Protein AF-A0A0S7ZY45-F1 (afdb_monomer_lite)

Secondary structure (DSSP, 8-state):
---------------PPPPSS-EEEE-PPPP-SS---TTTSTTSEEEEETTEEEEEEEE-SSEEEEEE-SSEEEEEEE-SSEEEEEESSGGG-EEEEEESSSSEEEEEE------TTGGGS-HHHHHHHHHHHHHHHSEEE--TTSS-TT-EEEEEEHHHHT----SSSEEEEEEEEEEEE----TT-TTHHHHHT--HHHHHHH-GGGGBS-S-------GGG---SEEE--GGG-EEEEEETT-

Radius of gyration: 20.44 Å; chains: 1; bounding box: 46×41×82 Å

Sequence (246 aa):
MYLFVVGFSACSATREVEPSGPIARLGSTPIIDGVFDSGEWDDAAIVRAGTIEQFRMKHDGVNLYLAVRAGGGDLRFSTDAGLRVLHWSAQLGSAEYLKSDTLTQLLDKPFAFELWGLQDESPAVIHETLAGYLAEHGWAANTASMGNLMQSELVVSFDWLGVNIGPGRFVELPGVRIAGGLMISRGDPREEELMELSREELGRLYPSVVWPAESVPSDSIGMGVCPDTIRIDPADFGKIWIDLQG

Foldseek 3Di:
DDDDDPDPPPPPVPPDDDDPDAEAEADDDAQQFQAPDPPRQPPWTFDDDVVHTQWTWHDNLFKIKIKGQFQWFWKWAQAPQGIKIATLACQQPIWGWGDPDPFKTFTDGFTDGDDPPLLVDDPVVNRVVQVVVCVVVQKHKHHSNGYDSRMIMMMGTCVNLVFDPDPDQKTKRAFIAQAHDHDDPDPRPCPVVRVPDDPVRCCVVRVSRAPVPDDDPDDTCPDRDDDRMGTDDSVNGDMYMYGSPD

pLDDT: mean 80.6, std 15.05, range [31.81, 97.31]

Structure (mmCIF, N/CA/C/O backbone):
data_AF-A0A0S7ZY45-F1
#
_entry.id   AF-A0A0S7ZY45-F1
#
loop_
_atom_site.group_PDB
_atom_site.id
_atom_site.type_symbol
_atom_site.label_atom_id
_atom_site.label_alt_id
_atom_site.label_comp_id
_atom_site.label_asym_id
_atom_site.label_entity_id
_atom_site.label_seq_id
_atom_site.pdbx_PDB_ins_code
_atom_site.Cartn_x
_atom_site.Cartn_y
_atom_site.Cartn_z
_atom_site.occupancy
_atom_site.B_iso_or_equiv
_atom_site.auth_seq_id
_atom_site.auth_comp_id
_atom_site.auth_asym_id
_atom_site.auth_atom_id
_atom_site.pdbx_PDB_model_num
ATOM 1 N N . MET A 1 1 ? -24.923 20.162 60.189 1.00 42.06 1 MET A N 1
ATOM 2 C CA . MET A 1 1 ? -24.048 19.015 59.869 1.00 42.06 1 MET A CA 1
ATOM 3 C C . MET A 1 1 ? -24.384 18.597 58.446 1.00 42.06 1 MET A C 1
ATOM 5 O O . MET A 1 1 ? -25.476 18.093 58.235 1.00 42.06 1 MET A O 1
ATOM 9 N N . TYR A 1 2 ? -23.537 18.941 57.473 1.00 37.03 2 TYR A N 1
ATOM 10 C CA . TYR A 1 2 ? -23.774 18.651 56.054 1.00 37.03 2 TYR A CA 1
ATOM 11 C C . TYR A 1 2 ? -23.046 17.358 55.687 1.00 37.03 2 TYR A C 1
ATOM 13 O O . TYR A 1 2 ? -21.828 17.276 55.822 1.00 37.03 2 TYR A O 1
ATOM 21 N N . LEU A 1 3 ? -23.806 16.345 55.278 1.00 31.81 3 LEU A N 1
ATOM 22 C CA . LEU A 1 3 ? -23.284 15.073 54.797 1.00 31.81 3 LEU A CA 1
ATOM 23 C C . LEU A 1 3 ? -23.027 15.208 53.290 1.00 31.81 3 LEU A C 1
ATOM 25 O O . LEU A 1 3 ? -23.970 15.246 52.504 1.00 31.81 3 LEU A O 1
ATOM 29 N N . PHE A 1 4 ? -21.760 15.314 52.895 1.00 34.28 4 PHE A N 1
ATOM 30 C CA . PHE A 1 4 ? -21.352 15.213 51.495 1.00 34.28 4 PHE A CA 1
ATOM 31 C C . PHE A 1 4 ? -21.147 13.736 51.156 1.00 34.28 4 PHE A C 1
ATOM 33 O O . PHE A 1 4 ? -20.201 13.109 51.628 1.00 34.28 4 PHE A O 1
ATOM 40 N N . VAL A 1 5 ? -22.042 13.173 50.347 1.00 39.09 5 VAL A N 1
ATOM 41 C CA . VAL A 1 5 ? -21.847 11.851 49.746 1.00 39.09 5 VAL A CA 1
ATOM 42 C C . VAL A 1 5 ? -21.079 12.060 48.445 1.00 39.09 5 VAL A C 1
ATOM 44 O O . VAL A 1 5 ? -21.644 12.483 47.439 1.00 39.09 5 VAL A O 1
ATOM 47 N N . VAL A 1 6 ? -19.772 11.801 48.474 1.00 45.72 6 VAL A N 1
ATOM 48 C CA . VAL A 1 6 ? -18.946 11.726 47.264 1.00 45.72 6 VAL A CA 1
ATOM 49 C C . VAL A 1 6 ? -19.183 10.352 46.648 1.00 45.72 6 VAL A C 1
ATOM 51 O O . VAL A 1 6 ? -18.591 9.355 47.058 1.00 45.72 6 VAL A O 1
ATOM 54 N N . GLY A 1 7 ? -20.118 10.287 45.703 1.00 38.84 7 GLY A N 1
ATOM 55 C CA . GLY A 1 7 ? -20.331 9.098 44.889 1.00 38.84 7 GLY A CA 1
ATOM 56 C C . GLY A 1 7 ? -19.181 8.944 43.901 1.00 38.84 7 GLY A C 1
ATOM 57 O O . GLY A 1 7 ? -19.170 9.598 42.862 1.00 38.84 7 GLY A O 1
ATOM 58 N N . PHE A 1 8 ? -18.222 8.073 44.206 1.00 43.22 8 PHE A N 1
ATOM 59 C CA . PHE A 1 8 ? -17.298 7.566 43.198 1.00 43.22 8 PHE A CA 1
ATOM 60 C C . PHE A 1 8 ? -18.089 6.643 42.266 1.00 43.22 8 PHE A C 1
ATOM 62 O O . PHE A 1 8 ? -18.263 5.459 42.550 1.00 43.22 8 PHE A O 1
ATOM 69 N N . SER A 1 9 ? -18.598 7.184 41.154 1.00 44.72 9 SER A N 1
ATOM 70 C CA . SER A 1 9 ? -18.894 6.340 39.996 1.00 44.72 9 SER A CA 1
ATOM 71 C C . SER A 1 9 ? -17.559 5.808 39.509 1.00 44.72 9 SER A C 1
ATOM 73 O O . SER A 1 9 ? -16.782 6.533 38.891 1.00 44.72 9 SER A O 1
ATOM 75 N N . ALA A 1 10 ? -17.264 4.554 39.8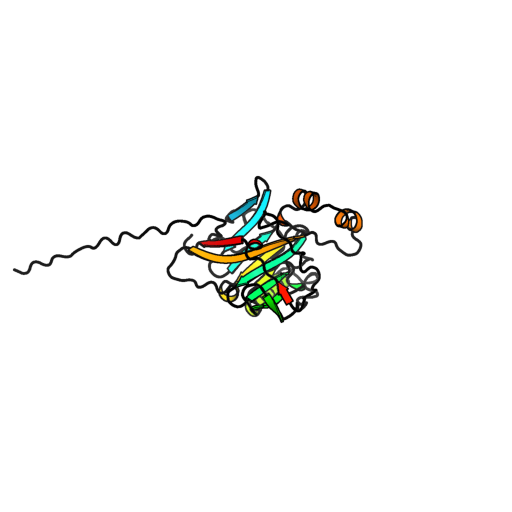39 1.00 47.09 10 ALA A N 1
ATOM 76 C CA . ALA A 1 10 ? -16.239 3.814 39.138 1.00 47.09 10 ALA A CA 1
ATOM 77 C C . ALA A 1 10 ? -16.675 3.771 37.668 1.00 47.09 10 ALA A C 1
ATOM 79 O O . ALA A 1 10 ? -17.557 2.995 37.302 1.00 47.09 10 ALA A O 1
ATOM 80 N N . CYS A 1 11 ? -16.101 4.647 36.838 1.00 45.97 11 CYS A N 1
ATOM 81 C CA . CYS A 1 11 ? -16.074 4.438 35.402 1.00 45.97 11 CYS A CA 1
ATOM 82 C C . CYS A 1 11 ? -15.371 3.099 35.202 1.00 45.97 11 CYS A C 1
ATOM 84 O O . CYS A 1 11 ? -14.145 3.018 35.212 1.00 45.97 11 CYS A O 1
ATOM 86 N N . SER A 1 12 ? -16.159 2.032 35.094 1.00 49.69 12 SER A N 1
ATOM 87 C CA . SER A 1 12 ? -15.721 0.807 34.457 1.00 49.69 12 SER A CA 1
ATOM 88 C C . SER A 1 12 ? -15.294 1.240 33.068 1.00 49.69 12 SER A C 1
ATOM 90 O O . SER A 1 12 ? -16.153 1.484 32.225 1.00 49.69 12 SER A O 1
ATOM 92 N N . ALA A 1 13 ? -13.989 1.432 32.863 1.00 58.78 13 ALA A N 1
ATOM 93 C CA . ALA A 1 13 ? -13.433 1.583 31.536 1.00 58.78 13 ALA A CA 1
ATOM 94 C C . ALA A 1 13 ? -13.878 0.329 30.786 1.00 58.78 13 ALA A C 1
ATOM 96 O O . ALA A 1 13 ? -13.386 -0.768 31.053 1.00 58.78 13 ALA A O 1
ATOM 97 N N . THR A 1 14 ? -14.917 0.463 29.964 1.00 63.00 14 THR A N 1
ATOM 98 C CA . THR A 1 14 ? -15.356 -0.580 29.049 1.00 63.00 14 THR A CA 1
ATOM 99 C C . THR A 1 14 ? -14.143 -0.892 28.205 1.00 63.00 14 THR A C 1
ATOM 101 O O . THR A 1 14 ? -13.753 -0.094 27.358 1.00 63.00 14 THR A O 1
ATOM 104 N N . ARG A 1 15 ? -13.476 -1.999 28.537 1.00 71.19 15 ARG A N 1
ATOM 105 C CA . ARG A 1 15 ? -12.305 -2.466 27.816 1.00 71.19 15 ARG A CA 1
ATOM 106 C C . ARG A 1 15 ? -12.788 -2.775 26.412 1.00 71.19 15 ARG A C 1
ATOM 108 O O . ARG A 1 15 ? -13.584 -3.694 26.229 1.00 71.19 15 ARG A O 1
ATOM 115 N N . GLU A 1 16 ? -12.376 -1.945 25.466 1.00 81.81 16 GLU A N 1
ATOM 116 C CA . GLU A 1 16 ? -12.696 -2.142 24.063 1.00 81.81 16 GLU A CA 1
ATOM 117 C C . GLU A 1 16 ? -12.205 -3.533 23.651 1.00 81.81 16 GLU A C 1
ATOM 119 O O . GLU A 1 16 ? -11.098 -3.949 24.013 1.00 81.81 16 GLU A O 1
ATOM 124 N N . VAL A 1 17 ? -13.083 -4.295 23.004 1.00 88.00 17 VAL A N 1
ATOM 125 C CA . VAL A 1 17 ? -12.786 -5.669 22.601 1.00 88.00 17 VAL A CA 1
ATOM 126 C C . VAL A 1 17 ? -11.882 -5.604 21.379 1.00 88.00 17 VAL A C 1
ATOM 128 O O . VAL A 1 17 ? -12.208 -4.920 20.414 1.00 88.00 17 VAL A O 1
ATOM 131 N N . GLU A 1 18 ? -10.752 -6.309 21.431 1.00 91.50 18 GLU A N 1
ATOM 132 C CA . GLU A 1 18 ? -9.836 -6.400 20.296 1.00 91.50 18 GLU A CA 1
ATOM 133 C C . GLU A 1 18 ? -10.558 -7.035 19.097 1.00 91.50 18 GLU A C 1
ATOM 135 O O . GLU A 1 18 ? -11.175 -8.098 19.252 1.00 91.50 18 GLU A O 1
ATOM 140 N N . PRO A 1 19 ? -10.544 -6.383 17.923 1.00 90.25 19 PRO A N 1
ATOM 141 C CA . PRO A 1 19 ? -11.280 -6.865 16.772 1.00 90.25 19 PRO A CA 1
ATOM 142 C C . PRO A 1 19 ? -10.659 -8.140 16.201 1.00 90.25 19 PRO A C 1
ATOM 144 O O . PRO A 1 19 ? -9.465 -8.405 16.325 1.00 90.25 19 PRO A O 1
ATOM 147 N N . SER A 1 20 ? -11.479 -8.933 15.515 1.00 86.56 20 SER A N 1
ATOM 148 C CA . SER A 1 20 ? -10.980 -10.065 14.740 1.00 86.56 20 SER A CA 1
ATOM 149 C C . SER A 1 20 ? -10.382 -9.587 13.416 1.00 86.56 20 SER A C 1
ATOM 151 O O . SER A 1 20 ? -11.052 -8.882 12.656 1.00 86.56 20 SER A O 1
ATOM 153 N N . GLY A 1 21 ? -9.171 -10.042 13.106 1.00 86.31 21 GLY A N 1
ATOM 154 C CA . GLY A 1 21 ? -8.509 -9.810 11.824 1.00 86.31 21 GLY A CA 1
ATOM 155 C C . GLY A 1 21 ? -7.084 -9.280 11.982 1.00 86.31 21 GLY A C 1
ATOM 156 O O . GLY A 1 21 ? -6.561 -9.230 13.094 1.00 86.31 21 GLY A O 1
ATOM 157 N N . PRO A 1 22 ? -6.438 -8.906 10.869 1.00 90.44 22 PRO A N 1
ATOM 158 C CA . PRO A 1 22 ? -5.141 -8.245 10.894 1.00 90.44 22 PRO A CA 1
ATOM 159 C C . PRO A 1 22 ? -5.205 -6.906 11.645 1.00 90.44 22 PRO A C 1
ATOM 161 O O . PRO A 1 22 ? -6.037 -6.065 11.311 1.00 90.44 22 PRO A O 1
ATOM 164 N N . ILE A 1 23 ? -4.298 -6.685 12.602 1.00 94.25 23 ILE A N 1
ATOM 165 C CA . ILE A 1 23 ? -4.175 -5.421 13.349 1.00 94.25 23 ILE A CA 1
ATOM 166 C C . ILE A 1 23 ? -2.762 -4.861 13.179 1.00 94.25 23 ILE A C 1
ATOM 168 O O . ILE A 1 23 ? -1.805 -5.484 13.634 1.00 94.25 23 ILE A O 1
ATOM 172 N N . ALA A 1 24 ? -2.614 -3.713 12.521 1.00 95.25 24 ALA A N 1
ATOM 173 C CA . ALA A 1 24 ? -1.368 -2.963 12.512 1.00 95.25 24 ALA A CA 1
ATOM 174 C C . ALA A 1 24 ? -1.214 -2.281 13.872 1.00 95.25 24 ALA A C 1
ATOM 176 O O . ALA A 1 24 ? -2.106 -1.555 14.312 1.00 95.25 24 ALA A O 1
ATOM 177 N N . ARG A 1 25 ? -0.088 -2.538 14.534 1.00 95.88 25 ARG A N 1
ATOM 178 C CA . ARG A 1 25 ? 0.243 -1.958 15.838 1.00 95.88 25 ARG A CA 1
ATOM 179 C C . ARG A 1 25 ? 1.289 -0.865 15.686 1.00 95.88 25 ARG A C 1
ATOM 181 O O . ARG A 1 25 ? 1.987 -0.806 14.668 1.00 95.88 25 ARG A O 1
ATOM 188 N N . LEU A 1 26 ? 1.385 -0.028 16.715 1.00 95.81 26 LEU A N 1
ATOM 189 C CA . LEU A 1 26 ? 2.416 0.991 16.803 1.00 95.81 26 LEU A CA 1
ATOM 190 C C . LEU A 1 26 ? 3.793 0.321 16.768 1.00 95.81 26 LEU A C 1
ATOM 192 O O . LEU A 1 26 ? 4.061 -0.595 17.546 1.00 95.81 26 LEU A O 1
ATOM 196 N N . GLY A 1 27 ? 4.652 0.795 15.876 1.00 95.56 27 GLY A N 1
ATOM 197 C CA . GLY A 1 27 ? 5.999 0.286 15.688 1.00 95.56 27 GLY A CA 1
ATOM 198 C C . GLY A 1 27 ? 6.971 1.383 15.278 1.00 95.56 27 GLY A C 1
ATOM 199 O O . GLY A 1 27 ? 6.621 2.555 15.136 1.00 95.56 27 GLY A O 1
ATOM 200 N N . SER A 1 28 ? 8.220 0.983 15.102 1.00 95.44 28 SER A N 1
ATOM 201 C CA . SER A 1 28 ? 9.281 1.822 14.552 1.00 95.44 28 SER A CA 1
ATOM 202 C C . SER A 1 28 ? 8.974 2.233 13.108 1.00 95.44 28 SER A C 1
ATOM 204 O O . SER A 1 28 ? 8.408 1.454 12.342 1.00 95.44 28 SER A O 1
ATOM 206 N N . THR A 1 29 ? 9.378 3.437 12.703 1.00 96.12 29 THR A N 1
ATOM 207 C CA . THR A 1 29 ? 9.311 3.861 11.298 1.00 96.12 29 THR A CA 1
ATOM 208 C C . THR A 1 29 ? 10.366 3.102 10.482 1.00 96.12 29 THR A C 1
ATOM 210 O O . THR A 1 29 ? 11.551 3.250 10.788 1.00 96.12 29 THR A O 1
ATOM 213 N N . PRO A 1 30 ? 9.972 2.291 9.481 1.00 95.56 30 PRO A N 1
ATOM 214 C CA . PRO A 1 30 ? 10.913 1.667 8.564 1.00 95.56 30 PRO A CA 1
ATOM 215 C C . PRO A 1 30 ? 11.425 2.683 7.532 1.00 95.56 30 PRO A C 1
ATOM 217 O O . PRO A 1 30 ? 10.812 3.732 7.298 1.00 95.56 30 PRO A O 1
ATOM 220 N N . ILE A 1 31 ? 12.544 2.355 6.909 1.00 94.06 31 ILE A N 1
ATOM 221 C CA . ILE A 1 31 ? 13.046 2.976 5.692 1.00 94.06 31 ILE A CA 1
ATOM 222 C C . ILE A 1 31 ? 12.296 2.335 4.520 1.00 94.06 31 ILE A C 1
ATOM 224 O O . ILE A 1 31 ? 11.983 1.156 4.537 1.00 94.06 31 ILE A O 1
ATOM 228 N N . ILE A 1 32 ? 11.939 3.134 3.516 1.00 94.00 32 ILE A N 1
ATOM 229 C CA . ILE A 1 32 ? 11.263 2.642 2.313 1.00 94.00 32 ILE A CA 1
ATOM 230 C C . ILE A 1 32 ? 12.320 2.480 1.227 1.00 94.00 32 ILE A C 1
ATOM 232 O O . ILE A 1 32 ? 12.518 3.383 0.407 1.00 94.00 32 ILE A O 1
ATOM 236 N N . ASP A 1 33 ? 13.036 1.359 1.253 1.00 91.00 33 ASP A N 1
ATOM 237 C CA . ASP A 1 33 ? 14.128 1.086 0.314 1.00 91.00 33 ASP A CA 1
ATOM 238 C C . ASP A 1 33 ? 14.011 -0.247 -0.440 1.00 91.00 33 ASP A C 1
ATOM 240 O O . ASP A 1 33 ? 14.793 -0.515 -1.356 1.00 91.00 33 ASP A O 1
ATOM 244 N N . GLY A 1 34 ? 12.979 -1.034 -0.139 1.00 88.88 34 GLY A N 1
ATOM 245 C CA . GLY A 1 34 ? 12.737 -2.341 -0.735 1.00 88.88 34 GLY A CA 1
ATOM 246 C C . GLY A 1 34 ? 13.558 -3.452 -0.083 1.00 88.88 34 GLY A C 1
ATOM 247 O O . GLY A 1 34 ? 13.776 -4.491 -0.719 1.00 88.88 34 GLY A O 1
ATOM 248 N N . VAL A 1 35 ? 14.047 -3.261 1.146 1.00 90.62 35 VAL A N 1
ATOM 249 C CA . VAL A 1 35 ? 14.833 -4.251 1.889 1.00 90.62 35 VAL A CA 1
ATOM 250 C C . VAL A 1 35 ? 14.230 -4.481 3.269 1.00 90.62 35 VAL A C 1
ATOM 252 O O . VAL A 1 35 ? 14.117 -3.586 4.081 1.00 90.62 35 VAL A O 1
ATOM 255 N N . PHE A 1 36 ? 13.886 -5.730 3.580 1.00 91.25 36 PHE A N 1
ATOM 256 C CA . PHE A 1 36 ? 13.389 -6.082 4.912 1.00 91.25 36 PHE A CA 1
ATOM 257 C C . PHE A 1 36 ? 14.563 -6.372 5.840 1.00 91.25 36 PHE A C 1
ATOM 259 O O . PHE A 1 36 ? 14.914 -7.543 6.055 1.00 91.25 36 PHE A O 1
ATOM 266 N N . ASP A 1 37 ? 15.168 -5.315 6.369 1.00 91.81 37 ASP A N 1
ATOM 267 C CA . ASP A 1 37 ? 16.328 -5.440 7.237 1.00 91.81 37 ASP A CA 1
ATOM 268 C C . ASP A 1 37 ? 15.974 -6.059 8.599 1.00 91.81 37 ASP A C 1
ATOM 270 O O . ASP A 1 37 ? 14.850 -5.998 9.113 1.00 91.81 37 ASP A O 1
ATOM 274 N N . SER A 1 38 ? 16.964 -6.727 9.197 1.00 90.81 38 SER A N 1
ATOM 275 C CA . SER A 1 38 ? 16.799 -7.367 10.505 1.00 90.81 38 SER A CA 1
ATOM 276 C C . SER A 1 38 ? 16.502 -6.320 11.576 1.00 90.81 38 SER A C 1
ATOM 278 O O . SER A 1 38 ? 17.242 -5.348 11.712 1.00 90.81 38 SER A O 1
ATOM 280 N N . GLY A 1 39 ? 15.480 -6.555 12.402 1.00 92.25 39 GLY A N 1
ATOM 281 C CA . GLY A 1 39 ? 15.091 -5.636 13.475 1.00 92.25 39 GLY A CA 1
ATOM 282 C C . GLY A 1 39 ? 14.152 -4.515 13.036 1.00 92.25 39 GLY A C 1
ATOM 283 O O . GLY A 1 39 ? 13.452 -3.965 13.880 1.00 92.25 39 GLY A O 1
ATOM 284 N N . GLU A 1 40 ? 14.079 -4.204 11.743 1.00 94.88 40 GLU A N 1
ATOM 285 C CA . GLU A 1 40 ? 13.200 -3.152 11.241 1.00 94.88 40 GLU A CA 1
ATOM 286 C C . GLU A 1 40 ? 11.735 -3.581 11.279 1.00 94.88 40 GLU A C 1
ATOM 288 O O . GLU A 1 40 ? 10.887 -2.846 11.762 1.00 94.88 40 GLU A O 1
ATOM 293 N N . TRP A 1 41 ? 11.425 -4.787 10.811 1.00 95.69 41 TRP A N 1
ATOM 294 C CA . TRP A 1 41 ? 10.051 -5.290 10.702 1.00 95.69 41 TRP A CA 1
ATOM 295 C C . TRP A 1 41 ? 9.684 -6.313 11.787 1.00 95.69 41 TRP A C 1
ATOM 297 O O . TRP A 1 41 ? 8.680 -7.015 11.652 1.00 95.69 41 TRP A O 1
ATOM 307 N N . ASP A 1 42 ? 10.498 -6.436 12.837 1.00 94.69 42 ASP A N 1
ATOM 308 C CA . ASP A 1 42 ? 10.326 -7.445 13.894 1.00 94.69 42 ASP A CA 1
ATOM 309 C C . ASP A 1 42 ? 9.136 -7.139 14.822 1.00 94.69 42 ASP A C 1
ATOM 311 O O . ASP A 1 42 ? 8.571 -8.047 15.433 1.00 94.69 42 ASP A O 1
ATOM 315 N N . ASP A 1 43 ? 8.735 -5.869 14.907 1.00 94.12 43 ASP A N 1
ATOM 316 C CA . ASP A 1 43 ? 7.566 -5.382 15.647 1.00 94.12 43 ASP A CA 1
ATOM 317 C C . ASP A 1 43 ? 6.274 -5.367 14.809 1.00 94.12 43 ASP A C 1
ATOM 319 O O . ASP A 1 43 ? 5.191 -5.092 15.331 1.00 94.12 43 ASP A O 1
ATOM 323 N N . ALA A 1 44 ? 6.365 -5.685 13.516 1.00 95.94 44 ALA A N 1
ATOM 324 C CA . ALA A 1 44 ? 5.231 -5.645 12.612 1.00 95.94 44 ALA A CA 1
ATOM 325 C C . ALA A 1 44 ? 4.291 -6.841 12.806 1.00 95.94 44 ALA A C 1
ATOM 327 O O . ALA A 1 44 ? 4.701 -7.991 12.986 1.00 95.94 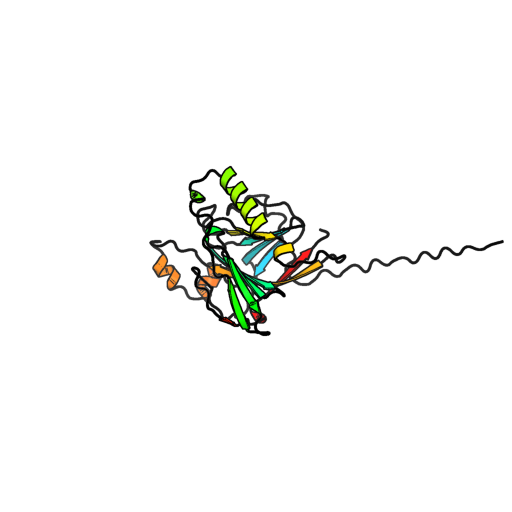44 ALA A O 1
ATOM 328 N N . ALA A 1 45 ? 2.992 -6.586 12.673 1.00 94.31 45 ALA A N 1
ATOM 329 C CA . ALA A 1 45 ? 2.009 -7.647 12.573 1.00 94.31 45 ALA A CA 1
ATOM 330 C C . ALA A 1 45 ? 2.200 -8.399 11.252 1.00 94.31 45 ALA A C 1
ATOM 332 O O . ALA A 1 45 ? 2.248 -7.792 10.181 1.00 94.31 45 ALA A O 1
ATOM 333 N N . ILE A 1 46 ? 2.283 -9.728 11.325 1.00 91.81 46 ILE A N 1
ATOM 334 C CA . ILE A 1 46 ? 2.464 -10.578 10.149 1.00 91.81 46 ILE A CA 1
ATOM 335 C C . ILE A 1 46 ? 1.132 -11.208 9.761 1.00 91.81 46 ILE A C 1
ATOM 337 O O . ILE A 1 46 ? 0.561 -12.000 10.515 1.00 91.81 46 ILE A O 1
ATOM 341 N N . VAL A 1 47 ? 0.670 -10.911 8.552 1.00 87.50 47 VAL A N 1
ATOM 342 C CA . VAL A 1 47 ? -0.530 -11.518 7.977 1.00 87.50 47 VAL A CA 1
ATOM 343 C C . VAL A 1 47 ? -0.136 -12.772 7.215 1.00 87.50 47 VAL A C 1
ATOM 345 O O . VAL A 1 47 ? 0.790 -12.757 6.402 1.00 87.50 47 VAL A O 1
ATOM 348 N N . ARG A 1 48 ? -0.820 -13.885 7.499 1.00 83.31 48 ARG A N 1
ATOM 349 C CA . ARG A 1 48 ? -0.511 -15.200 6.926 1.00 83.31 48 ARG A CA 1
ATOM 350 C C . ARG A 1 48 ? -1.746 -15.879 6.345 1.00 83.31 48 ARG A C 1
ATOM 352 O O . ARG A 1 48 ? -2.833 -15.768 6.901 1.00 83.31 48 ARG A O 1
ATOM 359 N N . ALA A 1 49 ? -1.538 -16.645 5.277 1.00 70.56 49 ALA A N 1
ATOM 360 C CA . ALA A 1 49 ? -2.470 -17.656 4.787 1.00 70.56 49 ALA A CA 1
ATOM 361 C C . ALA A 1 49 ? -1.859 -19.037 5.073 1.00 70.56 49 ALA A C 1
ATOM 363 O O . ALA A 1 49 ? -0.900 -19.460 4.422 1.00 70.56 49 ALA A O 1
ATOM 364 N N . GLY A 1 50 ? -2.342 -19.714 6.119 1.00 75.56 50 GLY A N 1
ATOM 365 C CA . GLY A 1 50 ? -1.692 -20.921 6.638 1.00 75.56 50 GLY A CA 1
ATOM 366 C C . GLY A 1 50 ? -0.274 -20.627 7.147 1.00 75.56 50 GLY A C 1
ATOM 367 O O . GLY A 1 50 ? -0.072 -19.737 7.970 1.00 75.56 50 GLY A O 1
ATOM 368 N N . THR A 1 51 ? 0.727 -21.362 6.655 1.00 74.25 51 THR A N 1
ATOM 369 C CA . THR A 1 51 ? 2.143 -21.147 7.016 1.00 74.25 51 THR A CA 1
ATOM 370 C C . THR A 1 51 ? 2.791 -19.988 6.264 1.00 74.25 51 THR A C 1
ATOM 372 O O . THR A 1 51 ? 3.942 -19.640 6.530 1.00 74.25 51 THR A O 1
ATOM 375 N N . ILE A 1 52 ? 2.078 -19.395 5.311 1.00 71.56 52 ILE A N 1
ATOM 376 C CA . ILE A 1 52 ? 2.674 -18.532 4.309 1.00 71.56 52 ILE A CA 1
ATOM 377 C C . ILE A 1 52 ? 2.461 -17.059 4.651 1.00 71.56 52 ILE A C 1
ATOM 379 O O . ILE A 1 52 ? 1.332 -16.630 4.867 1.00 71.56 52 ILE A O 1
ATOM 383 N N . GLU A 1 53 ? 3.550 -16.292 4.700 1.00 82.25 53 GLU A N 1
ATOM 384 C CA . GLU A 1 53 ? 3.538 -14.842 4.925 1.00 82.25 53 GLU A CA 1
ATOM 385 C C . GLU A 1 53 ? 3.005 -14.105 3.696 1.00 82.25 53 GLU A C 1
ATOM 387 O O . GLU A 1 53 ? 3.543 -14.253 2.602 1.00 82.25 53 GLU A O 1
ATOM 392 N N . GLN A 1 54 ? 1.944 -13.329 3.896 1.00 80.56 54 GLN A N 1
ATOM 393 C CA . GLN A 1 54 ? 1.322 -12.499 2.868 1.00 80.56 54 GLN A CA 1
ATOM 394 C C . GLN A 1 54 ? 1.974 -11.117 2.859 1.00 80.56 54 GLN A C 1
ATOM 396 O O . GLN A 1 54 ? 2.522 -10.686 1.847 1.00 80.56 54 GLN A O 1
ATOM 401 N N . PHE A 1 55 ? 1.956 -10.452 4.014 1.00 89.19 55 PHE A N 1
ATOM 402 C CA . PHE A 1 55 ? 2.555 -9.141 4.217 1.00 89.19 55 PHE A CA 1
ATOM 403 C C . PHE A 1 55 ? 2.796 -8.877 5.705 1.00 89.19 55 PHE A C 1
ATOM 405 O O . PHE A 1 55 ? 2.267 -9.574 6.579 1.00 89.19 55 PHE A O 1
ATOM 412 N N . ARG A 1 56 ? 3.600 -7.854 5.980 1.00 93.81 56 ARG A N 1
ATOM 413 C CA . ARG A 1 56 ? 3.821 -7.279 7.307 1.00 93.81 56 ARG A CA 1
ATOM 414 C C . ARG A 1 56 ? 3.229 -5.886 7.350 1.00 93.81 56 ARG A C 1
ATOM 416 O O . ARG A 1 56 ? 3.197 -5.204 6.327 1.00 93.81 56 ARG A O 1
ATOM 423 N N . MET A 1 57 ? 2.787 -5.462 8.525 1.00 95.25 57 MET A N 1
ATOM 424 C CA . MET A 1 57 ? 2.267 -4.114 8.705 1.00 95.25 57 MET A CA 1
ATOM 425 C C . MET A 1 57 ? 2.490 -3.570 10.109 1.00 95.25 57 MET A C 1
ATOM 427 O O . MET A 1 57 ? 2.431 -4.303 11.098 1.00 95.25 57 MET A O 1
ATOM 431 N N . LYS A 1 58 ? 2.701 -2.263 10.183 1.00 97.31 58 LYS A N 1
ATOM 432 C CA . LYS A 1 58 ? 2.827 -1.480 11.418 1.00 97.31 58 LYS A CA 1
ATOM 433 C C . LYS A 1 58 ? 2.453 -0.032 11.125 1.00 97.31 58 LYS A C 1
ATOM 435 O O . LYS A 1 58 ? 2.299 0.335 9.963 1.00 97.31 58 LYS A O 1
ATOM 440 N N . HIS A 1 59 ? 2.300 0.790 12.150 1.00 96.50 59 HIS A N 1
ATOM 441 C CA . HIS A 1 59 ? 2.127 2.232 11.977 1.00 96.50 59 HIS A CA 1
ATOM 442 C C . HIS A 1 59 ? 3.029 3.013 12.928 1.00 96.50 59 HIS A C 1
ATOM 444 O O . HIS A 1 59 ? 3.411 2.499 13.974 1.00 96.50 59 HIS A O 1
ATOM 450 N N . ASP A 1 60 ? 3.317 4.268 12.598 1.00 95.62 60 ASP A N 1
ATOM 451 C CA . ASP A 1 60 ? 4.041 5.213 13.472 1.00 95.62 60 ASP A CA 1
ATOM 452 C C . ASP A 1 60 ? 3.092 6.191 14.201 1.00 95.62 60 ASP A C 1
ATOM 454 O O . ASP A 1 60 ? 3.528 7.073 14.937 1.00 95.62 60 ASP A O 1
ATOM 458 N N . GLY A 1 61 ? 1.778 6.033 13.996 1.00 93.62 61 GLY A N 1
ATOM 459 C CA . GLY A 1 61 ? 0.731 6.895 14.554 1.00 93.62 61 GLY A CA 1
ATOM 460 C C . GLY A 1 61 ? 0.188 7.937 13.573 1.00 93.62 61 GLY A C 1
ATOM 461 O O . GLY A 1 61 ? -0.868 8.509 13.838 1.00 93.62 61 GLY A O 1
ATOM 462 N N . VAL A 1 62 ? 0.853 8.143 12.435 1.00 94.25 62 VAL A N 1
ATOM 463 C CA . VAL A 1 62 ? 0.390 9.035 11.356 1.00 94.25 62 VAL A CA 1
ATOM 464 C C . VAL A 1 62 ? 0.394 8.366 9.980 1.00 94.25 62 VAL A C 1
ATOM 466 O O . VAL A 1 62 ? -0.338 8.799 9.092 1.00 94.25 62 VAL A O 1
ATOM 469 N N . ASN A 1 63 ? 1.160 7.291 9.810 1.00 96.31 63 ASN A N 1
ATOM 470 C CA . ASN A 1 63 ? 1.296 6.520 8.587 1.00 96.31 63 ASN A CA 1
ATOM 471 C C . ASN A 1 63 ? 1.115 5.021 8.849 1.00 96.31 63 ASN A C 1
ATOM 473 O O . ASN A 1 63 ? 1.582 4.488 9.857 1.00 96.31 63 ASN A O 1
ATOM 477 N N . LEU A 1 64 ? 0.493 4.327 7.896 1.00 96.06 64 LEU A N 1
ATOM 478 C CA . LEU A 1 64 ? 0.513 2.873 7.771 1.00 96.06 64 LEU A CA 1
ATOM 479 C C . LEU A 1 64 ? 1.714 2.456 6.919 1.00 96.06 64 LEU A C 1
ATOM 481 O O . LEU A 1 64 ? 1.891 2.963 5.813 1.00 96.06 64 LEU A O 1
ATOM 485 N N . TYR A 1 65 ? 2.466 1.472 7.399 1.00 96.31 65 TYR A N 1
ATOM 486 C CA . TYR A 1 65 ? 3.561 0.836 6.679 1.00 96.31 65 TYR A CA 1
ATOM 487 C C . TYR A 1 65 ? 3.191 -0.590 6.303 1.00 96.31 65 TYR A C 1
ATOM 489 O O . TYR A 1 65 ? 2.652 -1.338 7.125 1.00 96.31 65 TYR A O 1
ATOM 497 N N . LEU A 1 66 ? 3.515 -0.974 5.072 1.00 93.94 66 LEU A N 1
ATOM 498 C CA . LEU A 1 66 ? 3.273 -2.302 4.525 1.00 93.94 66 LEU A CA 1
ATOM 499 C C . LEU A 1 66 ? 4.550 -2.838 3.890 1.00 93.94 66 LEU A C 1
ATOM 501 O O . LEU A 1 66 ? 5.177 -2.149 3.094 1.00 93.94 66 LEU A O 1
ATOM 505 N N . ALA A 1 67 ? 4.888 -4.083 4.207 1.00 92.44 67 ALA A N 1
ATOM 506 C CA . ALA A 1 67 ? 5.975 -4.821 3.576 1.00 92.44 67 ALA A CA 1
ATOM 507 C C . ALA A 1 67 ? 5.413 -6.087 2.927 1.00 92.44 67 ALA A C 1
ATOM 509 O O . ALA A 1 67 ? 4.840 -6.948 3.603 1.00 92.44 67 ALA A O 1
ATOM 510 N N . VAL A 1 68 ? 5.579 -6.213 1.613 1.00 88.31 68 VAL A N 1
ATOM 511 C CA . VAL A 1 68 ? 5.053 -7.322 0.810 1.00 88.31 68 VAL A CA 1
ATOM 512 C C . VAL A 1 68 ? 6.197 -8.070 0.135 1.00 88.31 68 VAL A C 1
ATOM 514 O O . VAL A 1 68 ? 7.075 -7.474 -0.483 1.00 88.31 68 VAL A O 1
ATOM 517 N N . ARG A 1 69 ? 6.190 -9.405 0.228 1.00 83.88 69 ARG A N 1
ATOM 518 C CA . ARG A 1 69 ? 7.159 -10.252 -0.484 1.00 83.88 69 ARG A CA 1
ATOM 519 C C . ARG A 1 69 ? 6.676 -10.555 -1.894 1.00 83.88 69 ARG A C 1
ATOM 521 O O . ARG A 1 69 ? 6.195 -11.659 -2.152 1.00 83.88 69 ARG A O 1
ATOM 528 N N . ALA A 1 70 ? 6.739 -9.581 -2.785 1.00 77.00 70 ALA A N 1
ATOM 529 C CA . ALA A 1 70 ? 6.519 -9.804 -4.206 1.00 77.00 70 ALA A CA 1
ATOM 530 C C . ALA A 1 70 ? 7.213 -8.722 -5.036 1.00 77.00 70 ALA A C 1
ATOM 532 O O . ALA A 1 70 ? 7.733 -7.757 -4.483 1.00 77.00 70 ALA A O 1
ATOM 533 N N . GLY A 1 71 ? 7.302 -8.953 -6.345 1.00 67.50 71 GLY A N 1
ATOM 534 C CA . GLY A 1 71 ? 8.129 -8.126 -7.215 1.00 67.50 71 GLY A CA 1
ATOM 535 C C . GLY A 1 71 ? 7.405 -6.956 -7.852 1.00 67.50 71 GLY A C 1
ATOM 536 O O . GLY A 1 71 ? 8.049 -5.982 -8.190 1.00 67.50 71 GLY A O 1
ATOM 537 N N . GLY A 1 72 ? 6.087 -7.012 -8.008 1.00 73.25 72 GLY A N 1
ATOM 538 C CA . GLY A 1 72 ? 5.284 -5.916 -8.547 1.00 73.25 72 GLY A CA 1
ATOM 539 C C . GLY A 1 72 ? 3.811 -6.133 -8.248 1.00 73.25 72 GLY A C 1
ATOM 540 O O . GLY A 1 72 ? 3.430 -7.214 -7.816 1.00 73.25 72 GLY A O 1
ATOM 541 N N . GLY A 1 73 ? 2.979 -5.121 -8.457 1.00 77.06 73 GLY A N 1
ATOM 542 C CA . GLY A 1 73 ? 1.568 -5.226 -8.122 1.00 77.06 73 GLY A CA 1
ATOM 543 C C . GLY A 1 73 ? 0.933 -3.893 -7.784 1.00 77.06 73 GLY A C 1
ATOM 544 O O . GLY A 1 73 ? 1.503 -2.822 -8.014 1.00 77.06 73 GLY A O 1
ATOM 545 N N . ASP A 1 74 ? -0.264 -3.990 -7.223 1.00 82.06 74 ASP A N 1
ATOM 546 C CA . ASP A 1 74 ? -1.052 -2.844 -6.820 1.00 82.06 74 ASP A CA 1
ATOM 547 C C . ASP A 1 74 ? -1.687 -3.049 -5.438 1.00 82.06 74 ASP A C 1
ATOM 549 O O . ASP A 1 74 ? -1.957 -4.168 -4.985 1.00 82.06 74 ASP A O 1
ATOM 553 N N . LEU A 1 75 ? -1.866 -1.941 -4.730 1.00 86.25 75 LEU A N 1
ATOM 554 C CA . LEU A 1 75 ? -2.548 -1.878 -3.451 1.00 86.25 75 LEU A CA 1
ATOM 555 C C . LEU A 1 75 ? -3.790 -1.012 -3.616 1.00 86.25 75 LEU A C 1
ATOM 557 O O . LEU A 1 75 ? -3.698 0.138 -4.046 1.00 86.25 75 LEU A O 1
ATOM 561 N N . ARG A 1 76 ? -4.958 -1.562 -3.286 1.00 88.69 76 ARG A N 1
ATOM 562 C CA . ARG A 1 76 ? -6.233 -0.868 -3.466 1.00 88.69 76 ARG A CA 1
ATOM 563 C C . ARG A 1 76 ? -6.867 -0.533 -2.132 1.00 88.69 76 ARG A C 1
ATOM 565 O O . ARG A 1 76 ? -6.987 -1.406 -1.273 1.00 88.69 76 ARG A O 1
ATOM 572 N N . PHE A 1 77 ? -7.342 0.701 -2.021 1.00 89.62 77 PHE A N 1
ATOM 573 C CA . PHE A 1 77 ? -8.114 1.197 -0.891 1.00 89.62 77 PHE A CA 1
ATOM 574 C C . PHE A 1 77 ? -9.479 1.678 -1.374 1.00 89.62 77 PHE A C 1
ATOM 576 O O . PHE A 1 77 ? -9.582 2.680 -2.083 1.00 89.62 77 PHE A O 1
ATOM 583 N N . SER A 1 78 ? -10.530 0.959 -0.995 1.00 88.69 78 SER A N 1
ATOM 584 C CA . SER A 1 78 ? -11.918 1.378 -1.173 1.00 88.69 78 SER A CA 1
ATOM 585 C C . SER A 1 78 ? -12.344 2.209 0.036 1.00 88.69 78 SER A C 1
ATOM 587 O O . SER A 1 78 ? -12.815 1.679 1.041 1.00 88.69 78 SER A O 1
ATOM 589 N N . THR A 1 79 ? -12.192 3.523 -0.088 1.00 85.38 79 THR A N 1
ATOM 590 C CA . THR A 1 79 ? -12.535 4.519 0.937 1.00 85.38 79 THR A CA 1
ATOM 591 C C . THR A 1 79 ? -13.940 5.080 0.713 1.00 85.38 79 THR A C 1
ATOM 593 O O . THR A 1 79 ? -14.633 4.714 -0.241 1.00 85.38 79 THR A O 1
ATOM 596 N N . ASP A 1 80 ? -14.388 6.006 1.560 1.00 83.69 80 ASP A N 1
ATOM 597 C CA . ASP A 1 80 ? -15.640 6.735 1.330 1.00 83.69 80 ASP A CA 1
ATOM 598 C C . ASP A 1 80 ? -15.594 7.619 0.079 1.00 83.69 80 ASP A C 1
ATOM 600 O O . ASP A 1 80 ? -16.602 7.718 -0.622 1.00 83.69 80 ASP A O 1
ATOM 604 N N . ALA A 1 81 ? -14.421 8.169 -0.248 1.00 83.75 81 ALA A N 1
ATOM 605 C CA . ALA A 1 81 ? -14.209 9.009 -1.425 1.00 83.75 81 ALA A CA 1
ATOM 606 C C . ALA A 1 81 ? -14.201 8.216 -2.746 1.00 83.75 81 ALA A C 1
ATOM 608 O O . ALA A 1 81 ? -14.471 8.785 -3.801 1.00 83.75 81 ALA A O 1
ATOM 609 N N . GLY A 1 82 ? -13.928 6.908 -2.696 1.00 89.31 82 GLY A N 1
ATOM 610 C CA . GLY A 1 82 ? -13.822 6.062 -3.882 1.00 89.31 82 GLY A CA 1
ATOM 611 C C . GLY A 1 82 ? -12.717 5.024 -3.774 1.00 89.31 82 GLY A C 1
ATOM 612 O O . GLY A 1 82 ? -12.293 4.665 -2.672 1.00 89.31 82 GLY A O 1
ATOM 613 N N . LEU A 1 83 ? -12.261 4.533 -4.922 1.00 90.06 83 LEU A N 1
ATOM 614 C CA . LEU A 1 83 ? -11.183 3.556 -5.015 1.00 90.06 83 LEU A CA 1
ATOM 615 C C . LEU A 1 83 ? -9.875 4.257 -5.347 1.00 90.06 83 LEU A C 1
ATOM 617 O O . LEU A 1 83 ? -9.776 4.969 -6.343 1.00 90.06 83 LEU A O 1
ATOM 621 N N . ARG A 1 84 ? -8.849 3.985 -4.552 1.00 90.69 84 ARG A N 1
ATOM 622 C CA . ARG A 1 84 ? -7.487 4.426 -4.835 1.00 90.69 84 ARG A CA 1
ATOM 623 C C . ARG A 1 84 ? -6.611 3.221 -5.092 1.00 90.69 84 ARG A C 1
ATOM 625 O O . ARG A 1 84 ? -6.698 2.235 -4.363 1.00 90.69 84 ARG A O 1
ATOM 632 N N . VAL A 1 85 ? -5.802 3.301 -6.136 1.00 89.19 85 VAL A N 1
ATOM 633 C CA . VAL A 1 85 ? -4.936 2.221 -6.604 1.00 89.19 85 VAL A CA 1
ATOM 634 C C . VAL A 1 85 ? -3.507 2.738 -6.574 1.00 89.19 85 VAL A C 1
ATOM 636 O O . VAL A 1 85 ? -3.144 3.613 -7.355 1.00 89.19 85 VAL A O 1
ATOM 639 N N . LEU A 1 86 ? -2.708 2.215 -5.653 1.00 89.12 86 LEU A N 1
ATOM 640 C CA . LEU A 1 86 ? -1.293 2.534 -5.516 1.00 89.12 86 LEU A CA 1
ATOM 641 C C . LEU A 1 86 ? -0.480 1.469 -6.232 1.00 89.12 86 LEU A C 1
ATOM 643 O O . LEU A 1 86 ? -0.647 0.281 -5.952 1.00 89.12 86 LEU A O 1
ATOM 647 N N . HIS A 1 87 ? 0.415 1.870 -7.128 1.00 85.75 87 HIS A N 1
ATOM 648 C CA . HIS A 1 87 ? 1.395 0.924 -7.636 1.00 85.75 87 HIS A CA 1
ATOM 649 C C . HIS A 1 87 ? 2.461 0.675 -6.565 1.00 85.75 87 HIS A C 1
ATOM 651 O O . HIS A 1 87 ? 2.845 1.582 -5.832 1.00 85.75 87 HIS A O 1
ATOM 657 N N . TRP A 1 88 ? 3.016 -0.532 -6.505 1.00 80.25 88 TRP A N 1
ATOM 658 C CA . TRP A 1 88 ? 4.107 -0.848 -5.569 1.00 80.25 88 TRP A CA 1
ATOM 659 C C . TRP A 1 88 ? 5.427 -0.124 -5.843 1.00 80.25 88 TRP A C 1
ATOM 661 O O . TRP A 1 88 ? 6.378 -0.292 -5.098 1.00 80.25 88 TRP A O 1
ATOM 671 N N . SER A 1 89 ? 5.487 0.662 -6.917 1.00 82.62 89 SER A N 1
ATOM 672 C CA . SER A 1 89 ? 6.629 1.498 -7.253 1.00 82.62 89 SER A CA 1
ATOM 673 C C . SER A 1 89 ? 6.124 2.920 -7.344 1.00 82.62 89 SER A C 1
ATOM 675 O O . SER A 1 89 ? 5.273 3.200 -8.191 1.00 82.62 89 SER A O 1
ATOM 677 N N . ALA A 1 90 ? 6.664 3.814 -6.514 1.00 75.19 90 ALA A N 1
ATOM 678 C CA . ALA A 1 90 ? 6.281 5.225 -6.537 1.00 75.19 90 ALA A CA 1
ATOM 679 C C . ALA A 1 90 ? 6.524 5.864 -7.915 1.00 75.19 90 ALA A C 1
ATOM 681 O O . ALA A 1 90 ? 5.812 6.783 -8.301 1.00 75.19 90 ALA A O 1
ATOM 682 N N . GLN A 1 91 ? 7.447 5.310 -8.714 1.00 81.75 91 GLN A N 1
ATOM 683 C CA . GLN A 1 91 ? 7.670 5.755 -10.092 1.00 81.75 91 GLN A CA 1
ATOM 684 C C . GLN A 1 91 ? 6.451 5.601 -11.004 1.00 81.75 91 GLN A C 1
ATOM 686 O O . GLN A 1 91 ? 6.307 6.319 -11.990 1.00 81.75 91 GLN A O 1
ATOM 691 N N . LEU A 1 92 ? 5.586 4.632 -10.714 1.00 81.62 92 LEU A N 1
ATOM 692 C CA . LEU A 1 92 ? 4.412 4.345 -11.537 1.00 81.62 92 LEU A CA 1
ATOM 693 C C . LEU A 1 92 ? 3.162 5.068 -11.015 1.00 81.62 92 LEU A C 1
ATOM 695 O O . LEU A 1 92 ? 2.123 5.042 -11.671 1.00 81.62 92 LEU A O 1
ATOM 699 N N . GLY A 1 93 ? 3.280 5.752 -9.873 1.00 87.69 93 GLY A N 1
ATOM 700 C CA . GLY A 1 93 ? 2.253 6.618 -9.323 1.00 87.69 93 GLY A CA 1
ATOM 701 C C . GLY A 1 93 ? 1.028 5.878 -8.786 1.00 87.69 93 GLY A C 1
ATOM 702 O O . GLY A 1 93 ? 1.066 4.709 -8.393 1.00 87.69 93 GLY A O 1
ATOM 703 N N . SER A 1 94 ? -0.085 6.608 -8.752 1.00 89.44 94 SER A N 1
ATOM 704 C CA . SER A 1 94 ? -1.385 6.128 -8.278 1.00 89.44 94 SER A CA 1
ATOM 705 C C . SER A 1 94 ? -2.503 6.521 -9.237 1.00 89.44 94 SER A C 1
ATOM 707 O O . SER A 1 94 ? -2.377 7.502 -9.971 1.00 89.44 94 SER A O 1
ATOM 709 N N . ALA A 1 95 ? -3.591 5.756 -9.215 1.00 90.69 95 ALA A N 1
ATOM 710 C CA . ALA A 1 95 ? -4.835 6.080 -9.897 1.00 90.69 95 ALA A CA 1
ATOM 711 C C . ALA A 1 95 ? -5.979 6.225 -8.886 1.00 90.69 95 ALA A C 1
ATOM 713 O O . ALA A 1 95 ? -6.035 5.517 -7.876 1.00 90.69 95 ALA A O 1
ATOM 714 N N . GLU A 1 96 ? -6.914 7.120 -9.182 1.00 92.00 96 GLU A N 1
ATOM 715 C CA . GLU A 1 96 ? -8.059 7.433 -8.330 1.00 92.00 96 GLU A CA 1
ATOM 716 C C . GLU A 1 96 ? -9.355 7.302 -9.122 1.00 92.00 96 GLU A C 1
ATOM 718 O O . GLU A 1 96 ? -9.458 7.738 -10.271 1.00 92.00 96 GLU A O 1
ATOM 723 N N . TYR A 1 97 ? -10.351 6.696 -8.486 1.00 92.88 97 TYR A N 1
ATOM 724 C CA . TYR A 1 97 ? -11.679 6.513 -9.036 1.00 92.88 97 TYR A CA 1
ATOM 725 C C . TYR A 1 97 ? -12.718 7.007 -8.039 1.00 92.88 97 TYR A C 1
ATOM 727 O O . TYR A 1 97 ? -12.636 6.697 -6.850 1.00 92.88 97 TYR A O 1
ATOM 735 N N . LEU A 1 98 ? -13.731 7.711 -8.532 1.00 94.50 98 LEU A N 1
ATOM 736 C CA . LEU A 1 98 ? -14.846 8.212 -7.736 1.00 94.50 98 LEU A CA 1
ATOM 737 C C . LEU A 1 98 ? -16.007 7.221 -7.738 1.00 94.50 98 LEU A C 1
ATOM 739 O O . LEU A 1 98 ? -16.295 6.576 -8.753 1.00 94.50 98 LEU A O 1
ATOM 743 N N . LYS A 1 99 ? -16.738 7.155 -6.620 1.00 92.62 99 LYS A N 1
ATOM 744 C CA . LYS A 1 99 ? -17.959 6.342 -6.535 1.00 92.62 99 LYS A CA 1
ATOM 745 C C . LYS A 1 99 ? -19.021 6.908 -7.471 1.00 92.62 99 LYS A C 1
ATOM 747 O O . LYS A 1 99 ? -19.502 8.018 -7.259 1.00 92.62 99 LYS A O 1
ATOM 752 N N . SER A 1 100 ? -19.437 6.116 -8.455 1.00 92.56 100 SER A N 1
ATOM 753 C CA . SER A 1 100 ? -20.652 6.399 -9.227 1.00 92.56 100 SER A CA 1
ATOM 754 C C . SER A 1 100 ? -21.871 5.749 -8.582 1.00 92.56 100 SER A C 1
ATOM 756 O O . SER A 1 100 ? -22.945 6.344 -8.547 1.00 92.56 100 SER A O 1
ATOM 758 N N . ASP A 1 101 ? -21.712 4.526 -8.078 1.00 90.25 101 ASP A N 1
ATOM 759 C CA . ASP A 1 101 ? -22.716 3.816 -7.290 1.00 90.25 101 ASP A CA 1
ATOM 760 C C . ASP A 1 101 ? -22.032 2.866 -6.283 1.00 90.25 101 ASP A C 1
ATOM 762 O O . ASP A 1 101 ? -20.830 2.964 -6.031 1.00 90.25 101 ASP A O 1
ATOM 766 N N . THR A 1 102 ? -22.797 1.966 -5.661 1.00 84.00 102 THR A N 1
ATOM 767 C CA . THR A 1 102 ? -22.289 1.024 -4.650 1.00 84.00 102 THR A CA 1
ATOM 768 C C . THR A 1 102 ? -21.268 0.019 -5.181 1.00 84.00 102 THR A C 1
ATOM 770 O O . THR A 1 102 ? -20.461 -0.476 -4.403 1.00 84.00 102 THR A O 1
ATOM 773 N N . LEU A 1 103 ? -21.323 -0.315 -6.469 1.00 87.50 103 LEU A N 1
ATOM 774 C CA . LEU A 1 103 ? -20.479 -1.322 -7.114 1.00 87.50 103 LEU A CA 1
ATOM 775 C C . LEU A 1 103 ? -19.630 -0.735 -8.241 1.00 87.50 103 LEU A C 1
ATOM 777 O O . LEU A 1 103 ? -18.728 -1.411 -8.713 1.00 87.50 103 LEU A O 1
ATOM 781 N N . THR A 1 104 ? -19.896 0.487 -8.693 1.00 89.12 104 THR A N 1
ATOM 782 C CA . THR A 1 104 ? -19.245 1.082 -9.863 1.00 89.12 104 THR A CA 1
ATOM 783 C C . THR A 1 104 ? -18.437 2.313 -9.472 1.00 89.12 104 THR A C 1
ATOM 785 O O . THR A 1 104 ? -18.957 3.241 -8.846 1.00 89.12 104 THR A O 1
ATOM 788 N N . GLN A 1 105 ? -17.176 2.341 -9.900 1.00 92.44 105 GLN A N 1
ATOM 789 C CA . GLN A 1 105 ? -16.294 3.502 -9.806 1.00 92.44 105 GLN A CA 1
ATOM 790 C C . GLN A 1 105 ? -15.931 4.023 -11.194 1.00 92.44 105 GLN A C 1
ATOM 792 O O . GLN A 1 105 ? -15.755 3.229 -12.121 1.00 92.44 105 GLN A O 1
ATOM 797 N N . LEU A 1 106 ? -15.776 5.337 -11.316 1.00 94.00 106 LEU A N 1
ATOM 798 C CA . LEU A 1 106 ? -15.358 6.013 -12.543 1.00 94.00 106 LEU A CA 1
ATOM 799 C C . LEU A 1 106 ? -13.968 6.598 -12.360 1.00 94.00 106 LEU A C 1
ATOM 801 O O . LEU A 1 106 ? -13.692 7.184 -11.315 1.00 94.00 106 LEU A O 1
ATOM 805 N N . LEU A 1 107 ? -13.116 6.438 -13.368 1.00 94.12 107 LEU A N 1
ATOM 806 C CA . LEU A 1 107 ? -11.771 6.996 -13.356 1.00 94.12 107 LEU A CA 1
ATOM 807 C C . LEU A 1 107 ? -11.834 8.521 -13.214 1.00 94.12 107 LEU A C 1
ATOM 809 O O . LEU A 1 107 ? -12.495 9.193 -14.003 1.00 94.12 107 LEU A O 1
ATOM 813 N N . ASP A 1 108 ? -11.127 9.045 -12.220 1.00 95.12 108 ASP A N 1
ATOM 814 C CA . ASP A 1 108 ? -10.982 10.483 -11.981 1.00 95.12 108 ASP A CA 1
ATOM 815 C C . ASP A 1 108 ? -9.561 10.934 -12.313 1.00 95.12 108 ASP A C 1
ATOM 817 O O . ASP A 1 108 ? -9.349 11.859 -13.098 1.00 95.12 108 ASP A O 1
ATOM 821 N N . LYS A 1 109 ? -8.573 10.187 -11.808 1.00 92.19 109 LYS A N 1
ATOM 822 C CA . LYS A 1 109 ? -7.156 10.437 -12.062 1.00 92.19 109 LYS A CA 1
ATOM 823 C C . LYS A 1 109 ? -6.463 9.158 -12.543 1.00 92.19 109 LYS A C 1
ATOM 825 O O . LYS A 1 109 ? -6.420 8.185 -11.789 1.00 92.19 109 LYS A O 1
ATOM 830 N N . PRO A 1 110 ? -5.914 9.122 -13.772 1.00 90.88 110 PRO A N 1
ATOM 831 C CA . PRO A 1 110 ? -5.093 8.002 -14.220 1.00 90.88 110 PRO A CA 1
ATOM 832 C C . PRO A 1 110 ? -3.725 8.003 -13.530 1.00 90.88 110 PRO A C 1
ATOM 834 O O . PRO A 1 110 ? -3.312 9.012 -12.957 1.00 90.88 110 PRO A O 1
ATOM 837 N N . PHE A 1 111 ? -2.999 6.890 -13.652 1.00 87.31 111 PHE A N 1
ATOM 838 C CA . PHE A 1 111 ? -1.603 6.818 -13.226 1.00 87.31 111 PHE A CA 1
ATOM 839 C C . PHE A 1 111 ? -0.772 7.933 -13.869 1.00 87.31 111 PHE A C 1
ATOM 841 O O . PHE A 1 111 ? -0.760 8.100 -15.092 1.00 87.31 111 PHE A O 1
ATOM 848 N N . ALA A 1 112 ? -0.053 8.674 -13.031 1.00 84.19 112 ALA A N 1
ATOM 849 C CA . ALA A 1 112 ? 0.974 9.612 -13.447 1.00 84.19 112 ALA A CA 1
ATOM 850 C C . ALA A 1 112 ? 2.335 9.004 -13.106 1.00 84.19 112 ALA A C 1
ATOM 852 O O . ALA A 1 112 ? 2.621 8.735 -11.944 1.00 84.19 112 ALA A O 1
ATOM 853 N N . PHE A 1 113 ? 3.155 8.754 -14.125 1.00 82.88 113 PHE A N 1
ATOM 854 C CA . PHE A 1 113 ? 4.509 8.262 -13.908 1.00 82.88 113 PHE A CA 1
ATOM 855 C C . PHE A 1 113 ? 5.391 9.409 -13.418 1.00 82.88 113 PHE A C 1
ATOM 857 O O . PHE A 1 113 ? 5.542 10.419 -14.111 1.00 82.88 113 PHE A O 1
ATOM 864 N N . GLU A 1 114 ? 5.991 9.233 -12.251 1.00 84.12 114 GLU A N 1
ATOM 865 C CA . GLU A 1 114 ? 6.772 10.245 -11.544 1.00 84.12 114 GLU A CA 1
ATOM 866 C C . GLU A 1 114 ? 8.134 9.662 -11.138 1.00 84.12 114 GLU A C 1
ATOM 868 O O . GLU A 1 114 ? 8.435 8.509 -11.426 1.00 84.12 114 GLU A O 1
ATOM 873 N N . LEU A 1 115 ? 9.004 10.459 -10.513 1.00 86.81 115 LEU A N 1
ATOM 874 C CA . LEU A 1 115 ? 10.259 9.976 -9.905 1.00 86.81 115 LEU A CA 1
ATOM 875 C C . LEU A 1 115 ? 11.216 9.206 -10.851 1.00 86.81 115 LEU A C 1
ATOM 877 O O . LEU A 1 115 ? 12.028 8.384 -10.413 1.00 86.81 115 LEU A O 1
ATOM 881 N N . TRP A 1 116 ? 11.139 9.463 -12.159 1.00 81.19 116 TRP A N 1
ATOM 882 C CA . TRP A 1 116 ? 12.070 8.908 -13.141 1.00 81.19 116 TRP A CA 1
ATOM 883 C C . TRP A 1 116 ? 13.505 9.349 -12.844 1.00 81.19 116 TRP A C 1
ATOM 885 O O . TRP A 1 116 ? 13.752 10.528 -12.601 1.00 81.19 116 TRP A O 1
ATOM 895 N N . GLY A 1 117 ? 14.459 8.417 -12.917 1.00 79.50 117 GLY A N 1
ATOM 896 C CA . GLY A 1 117 ? 15.879 8.716 -12.693 1.00 79.50 117 GLY A CA 1
ATOM 897 C C . GLY A 1 117 ? 16.334 8.561 -11.244 1.00 79.50 117 GLY A C 1
ATOM 898 O O . GLY A 1 117 ? 17.531 8.613 -10.987 1.00 79.50 117 GLY A O 1
ATOM 899 N N . LEU A 1 118 ? 15.411 8.303 -10.309 1.00 83.50 118 LEU A N 1
ATOM 900 C CA . LEU A 1 118 ? 15.739 8.159 -8.889 1.00 83.50 118 LEU A CA 1
ATOM 901 C C . LEU A 1 118 ? 16.749 7.028 -8.616 1.00 83.50 118 LEU A C 1
ATOM 903 O O . LEU A 1 118 ? 17.474 7.082 -7.632 1.00 83.50 118 LEU A O 1
ATOM 907 N N . GLN A 1 119 ? 16.843 6.033 -9.505 1.00 78.75 119 GLN A N 1
ATOM 908 C CA . GLN A 1 119 ? 17.810 4.937 -9.405 1.00 78.75 119 GLN A CA 1
ATOM 909 C C . GLN A 1 119 ? 19.279 5.358 -9.532 1.00 78.75 119 GLN A C 1
ATOM 911 O O . GLN A 1 119 ? 20.159 4.627 -9.083 1.00 78.75 119 GLN A O 1
ATOM 916 N N . ASP A 1 120 ? 19.544 6.499 -10.171 1.00 84.00 120 ASP A N 1
ATOM 917 C CA . ASP A 1 120 ? 20.900 6.994 -10.420 1.00 84.00 120 ASP A CA 1
ATOM 918 C C . ASP A 1 120 ? 21.374 7.951 -9.306 1.00 84.00 120 ASP A C 1
ATOM 920 O O . ASP A 1 120 ? 22.520 8.409 -9.311 1.00 84.00 120 ASP A O 1
ATOM 924 N N . GLU A 1 121 ? 20.501 8.243 -8.338 1.00 89.94 121 GLU A N 1
ATOM 925 C CA . GLU A 1 121 ? 20.741 9.176 -7.241 1.00 89.94 121 GLU A CA 1
ATOM 926 C C . GLU A 1 121 ? 21.339 8.501 -5.997 1.00 89.94 121 GLU A C 1
ATOM 928 O O . GLU A 1 121 ? 21.318 7.283 -5.813 1.00 89.94 121 GLU A O 1
ATOM 933 N N . SER A 1 122 ? 21.888 9.313 -5.090 1.00 91.00 122 SER A N 1
ATOM 934 C CA . SER A 1 122 ? 22.398 8.805 -3.808 1.00 91.00 122 SER A CA 1
ATOM 935 C C . SER A 1 122 ? 21.258 8.409 -2.852 1.00 91.00 122 SER A C 1
ATOM 937 O O . SER A 1 122 ? 20.228 9.083 -2.848 1.00 91.00 122 SER A O 1
ATOM 939 N N . PRO A 1 123 ? 21.446 7.429 -1.942 1.00 88.50 123 PRO A N 1
ATOM 940 C CA . PRO A 1 123 ? 20.401 7.013 -0.996 1.00 88.50 123 PRO A CA 1
ATOM 941 C C . PRO A 1 123 ? 19.774 8.159 -0.186 1.00 88.50 123 PRO A C 1
ATOM 943 O O . PRO A 1 123 ? 18.571 8.171 0.047 1.00 88.50 123 PRO A O 1
ATOM 946 N N . ALA A 1 124 ? 20.567 9.165 0.199 1.00 90.81 124 ALA A N 1
ATOM 947 C CA . ALA A 1 124 ? 20.062 10.331 0.923 1.00 90.81 124 ALA A CA 1
ATOM 948 C C . ALA A 1 124 ? 19.073 11.160 0.084 1.00 90.81 124 ALA A C 1
ATOM 950 O O . ALA A 1 124 ? 18.017 11.538 0.585 1.00 90.81 124 ALA A O 1
ATOM 951 N N . VAL A 1 125 ? 19.394 11.389 -1.196 1.00 93.12 125 VAL A N 1
ATOM 952 C CA . VAL A 1 125 ? 18.515 12.093 -2.148 1.00 93.12 125 VAL A CA 1
ATOM 953 C C . VAL A 1 125 ? 17.247 11.285 -2.391 1.00 93.12 125 VAL A C 1
ATOM 955 O O . VAL A 1 125 ? 16.156 11.850 -2.426 1.00 93.12 125 VAL A O 1
ATOM 958 N N . ILE A 1 126 ? 17.373 9.963 -2.503 1.00 90.38 126 ILE A N 1
ATOM 959 C CA . ILE A 1 126 ? 16.231 9.067 -2.678 1.00 90.38 126 ILE A CA 1
ATOM 960 C C . ILE A 1 126 ? 15.275 9.161 -1.485 1.00 90.38 126 ILE A C 1
ATOM 962 O O . ILE A 1 126 ? 14.081 9.388 -1.674 1.00 90.38 126 ILE A O 1
ATOM 966 N N . HIS A 1 127 ? 15.789 9.051 -0.258 1.00 90.38 127 HIS A N 1
ATOM 967 C CA . HIS A 1 127 ? 14.968 9.126 0.953 1.00 90.38 127 HIS A CA 1
ATOM 968 C C . HIS A 1 127 ? 14.294 10.491 1.116 1.00 90.38 127 HIS A C 1
ATOM 970 O O . HIS A 1 127 ? 13.114 10.552 1.457 1.00 90.38 127 HIS A O 1
ATOM 976 N N . GLU A 1 128 ? 15.010 11.585 0.843 1.00 94.06 128 GLU A N 1
ATOM 977 C CA . GLU A 1 128 ? 14.435 12.935 0.872 1.00 94.06 128 GLU A CA 1
ATOM 978 C C . GLU A 1 128 ? 13.333 13.098 -0.185 1.00 94.06 128 GLU A C 1
ATOM 980 O O . GLU A 1 128 ? 12.259 13.621 0.113 1.00 94.06 128 GLU A O 1
ATOM 985 N N . THR A 1 129 ? 13.559 12.576 -1.394 1.00 94.25 129 THR A N 1
ATOM 986 C CA . THR A 1 129 ? 12.578 12.609 -2.487 1.00 94.25 129 THR A CA 1
ATOM 987 C C . THR A 1 129 ? 11.319 11.821 -2.128 1.00 94.25 129 THR A C 1
ATOM 989 O O . THR A 1 129 ? 10.217 12.336 -2.298 1.00 94.25 129 THR A O 1
ATOM 992 N N . LEU A 1 130 ? 11.452 10.604 -1.588 1.00 93.69 130 LEU A N 1
ATOM 993 C CA . LEU A 1 130 ? 10.305 9.793 -1.165 1.00 93.69 130 LEU A CA 1
ATOM 994 C C . LEU A 1 130 ? 9.552 10.422 0.015 1.00 93.69 130 LEU A C 1
ATOM 996 O O . LEU A 1 130 ? 8.325 10.360 0.052 1.00 93.69 130 LEU A O 1
ATOM 1000 N N . ALA A 1 131 ? 10.253 11.069 0.951 1.00 94.38 131 ALA A N 1
ATOM 1001 C CA . ALA A 1 131 ? 9.616 11.807 2.040 1.00 94.38 131 ALA A CA 1
ATOM 1002 C C . ALA A 1 131 ? 8.815 13.017 1.524 1.00 94.38 131 ALA A C 1
ATOM 1004 O O . ALA A 1 131 ? 7.692 13.249 1.975 1.00 94.38 131 ALA A O 1
ATOM 1005 N N . GLY A 1 132 ? 9.361 13.757 0.552 1.00 95.06 132 GLY A N 1
ATOM 1006 C CA . GLY A 1 132 ? 8.644 14.830 -0.142 1.00 95.06 132 GLY A CA 1
ATOM 1007 C C . GLY A 1 132 ? 7.420 14.311 -0.898 1.00 95.06 132 GLY A C 1
ATOM 1008 O O . GLY A 1 132 ? 6.332 14.864 -0.754 1.00 95.06 132 GLY A O 1
ATOM 1009 N N . TYR A 1 133 ? 7.574 13.194 -1.613 1.00 94.31 133 TYR A N 1
ATOM 1010 C CA . TYR A 1 133 ? 6.484 12.534 -2.332 1.00 94.31 133 TYR A CA 1
ATOM 1011 C C . TYR A 1 133 ? 5.359 12.093 -1.382 1.00 94.31 133 TYR A C 1
ATOM 1013 O O . TYR A 1 133 ? 4.191 12.379 -1.634 1.00 94.31 133 TYR A O 1
ATOM 1021 N N . LEU A 1 134 ? 5.694 11.488 -0.235 1.00 95.44 134 LEU A N 1
ATOM 1022 C CA . LEU A 1 134 ? 4.722 11.140 0.807 1.00 95.44 134 LEU A CA 1
ATOM 1023 C C . LEU A 1 134 ? 3.976 12.374 1.332 1.00 95.44 134 LEU A C 1
ATOM 1025 O O . LEU A 1 134 ? 2.765 12.310 1.538 1.00 95.44 134 LEU A O 1
ATOM 1029 N N . ALA A 1 135 ? 4.672 13.490 1.550 1.00 95.25 135 ALA A N 1
ATOM 1030 C CA . ALA A 1 135 ? 4.050 14.716 2.043 1.00 95.25 135 ALA A CA 1
ATOM 1031 C C . ALA A 1 135 ? 3.087 15.349 1.023 1.00 95.25 135 ALA A C 1
ATOM 1033 O O . ALA A 1 135 ? 2.063 15.903 1.418 1.00 95.25 135 ALA A O 1
ATOM 1034 N N . GLU A 1 136 ? 3.400 15.265 -0.272 1.00 94.00 136 GLU A N 1
ATOM 1035 C CA . GLU A 1 136 ? 2.577 15.832 -1.347 1.00 94.00 136 GLU A CA 1
ATOM 1036 C C . GLU A 1 136 ? 1.402 14.924 -1.732 1.00 94.00 136 GLU A C 1
ATOM 1038 O O . GLU A 1 136 ? 0.276 15.394 -1.909 1.00 94.00 136 GLU A O 1
ATOM 1043 N N . HIS A 1 137 ? 1.650 13.620 -1.844 1.00 92.00 137 HIS A N 1
ATOM 1044 C CA . HIS A 1 137 ? 0.690 12.665 -2.397 1.00 92.00 137 HIS A CA 1
ATOM 1045 C C . HIS A 1 137 ? 0.015 11.796 -1.342 1.00 92.00 137 HIS A C 1
ATOM 1047 O O . HIS A 1 137 ? -0.917 11.068 -1.675 1.00 92.00 137 HIS A O 1
ATOM 1053 N N . GLY A 1 138 ? 0.460 11.852 -0.085 1.00 93.50 138 GLY A N 1
ATOM 1054 C CA . GLY A 1 138 ? -0.089 11.059 1.014 1.00 93.50 138 GLY A CA 1
ATOM 1055 C C . GLY A 1 138 ? 0.305 9.582 0.986 1.00 93.50 138 GLY A C 1
ATOM 1056 O O . GLY A 1 138 ? -0.178 8.806 1.807 1.00 93.50 138 GLY A O 1
ATOM 1057 N N . TRP A 1 139 ? 1.188 9.174 0.076 1.00 94.56 139 TRP A N 1
ATOM 1058 C CA . TRP A 1 139 ? 1.759 7.832 0.036 1.00 94.56 139 TRP A CA 1
ATOM 1059 C C . TRP A 1 139 ? 3.137 7.851 -0.634 1.00 94.56 139 TRP A C 1
ATOM 1061 O O . TRP A 1 139 ? 3.452 8.774 -1.379 1.00 94.56 139 TRP A O 1
ATOM 1071 N N . ALA A 1 140 ? 3.947 6.826 -0.389 1.00 94.44 140 ALA A N 1
ATOM 1072 C CA . ALA A 1 140 ? 5.169 6.545 -1.134 1.00 94.44 140 ALA A CA 1
ATOM 1073 C C . ALA A 1 140 ? 5.475 5.042 -1.099 1.00 94.44 140 ALA A C 1
ATOM 1075 O O . ALA A 1 140 ? 4.966 4.307 -0.254 1.00 94.44 140 ALA A O 1
ATOM 1076 N N . ALA A 1 141 ? 6.323 4.590 -2.012 1.00 92.31 141 ALA A N 1
ATOM 1077 C CA . ALA A 1 141 ? 6.789 3.213 -2.100 1.00 92.31 141 ALA A CA 1
ATOM 1078 C C . ALA A 1 141 ? 8.244 3.181 -2.558 1.00 92.31 141 ALA A C 1
ATOM 1080 O O . ALA A 1 141 ? 8.700 4.132 -3.205 1.00 92.31 141 ALA A O 1
ATOM 1081 N N . ASN A 1 142 ? 8.956 2.088 -2.285 1.00 88.75 142 ASN A N 1
ATOM 1082 C CA . ASN A 1 142 ? 10.267 1.893 -2.898 1.00 88.75 142 ASN A CA 1
ATOM 1083 C C . ASN A 1 142 ? 10.092 1.829 -4.419 1.00 88.75 142 ASN A C 1
ATOM 1085 O O . ASN A 1 142 ? 9.053 1.413 -4.927 1.00 88.75 142 ASN A O 1
ATOM 1089 N N . THR A 1 143 ? 11.085 2.278 -5.177 1.00 81.00 143 THR A N 1
ATOM 1090 C CA . THR A 1 143 ? 11.001 2.183 -6.639 1.00 81.00 143 THR A CA 1
ATOM 1091 C C . THR A 1 143 ? 11.411 0.789 -7.107 1.00 81.00 143 THR A C 1
ATOM 1093 O O . THR A 1 143 ? 12.158 0.095 -6.423 1.00 81.00 143 THR A O 1
ATOM 1096 N N . ALA A 1 144 ? 10.957 0.382 -8.295 1.00 69.19 144 ALA A N 1
ATOM 1097 C CA . ALA A 1 144 ? 11.291 -0.912 -8.907 1.00 69.19 144 ALA A CA 1
ATOM 1098 C C . ALA A 1 144 ? 12.804 -1.204 -8.971 1.00 69.19 144 ALA A C 1
ATOM 1100 O O . ALA A 1 144 ? 13.238 -2.352 -8.963 1.00 69.19 144 ALA A O 1
ATOM 1101 N N . SER A 1 145 ? 13.602 -0.146 -9.067 1.00 69.62 145 SER A N 1
ATOM 1102 C CA . SER A 1 145 ? 15.061 -0.163 -9.126 1.00 69.62 145 SER A CA 1
ATOM 1103 C C . SER A 1 145 ? 15.757 -0.214 -7.763 1.00 69.62 145 SER A C 1
ATOM 1105 O O . SER A 1 145 ? 16.983 -0.276 -7.720 1.00 69.62 145 SER A O 1
ATOM 1107 N N . MET A 1 146 ? 15.010 -0.142 -6.661 1.00 77.31 146 MET A N 1
ATOM 1108 C CA . MET A 1 146 ? 15.543 -0.132 -5.300 1.00 77.31 146 MET A CA 1
ATOM 1109 C C . MET A 1 146 ? 15.320 -1.467 -4.589 1.00 77.31 146 MET A C 1
ATOM 1111 O O . MET A 1 146 ? 14.281 -2.107 -4.751 1.00 77.31 146 MET A O 1
ATOM 1115 N N . GLY A 1 147 ? 16.289 -1.838 -3.751 1.00 82.06 147 GLY A N 1
ATOM 1116 C CA . GLY A 1 147 ? 16.176 -2.968 -2.838 1.00 82.06 147 GLY A CA 1
ATOM 1117 C C . GLY A 1 147 ? 16.161 -4.328 -3.531 1.00 82.06 147 GLY A C 1
ATOM 1118 O O . GLY A 1 147 ? 16.844 -4.560 -4.532 1.00 82.06 147 GLY A O 1
ATOM 1119 N N . ASN A 1 148 ? 15.415 -5.267 -2.952 1.00 81.38 148 ASN A N 1
ATOM 1120 C CA . ASN A 1 148 ? 15.292 -6.624 -3.467 1.00 81.38 148 ASN A CA 1
ATOM 1121 C C . ASN A 1 148 ? 14.114 -6.737 -4.441 1.00 81.38 148 ASN A C 1
ATOM 1123 O O . ASN A 1 148 ? 12.993 -6.368 -4.115 1.00 81.38 148 ASN A O 1
ATOM 1127 N N . LEU A 1 149 ? 14.326 -7.421 -5.570 1.00 74.44 149 LEU A N 1
ATOM 1128 C CA . LEU A 1 149 ? 13.318 -7.645 -6.625 1.00 74.44 149 LEU A CA 1
ATOM 1129 C C . LEU A 1 149 ? 12.014 -8.325 -6.177 1.00 74.44 149 LEU A C 1
ATOM 1131 O O . LEU A 1 149 ? 11.083 -8.417 -6.963 1.00 74.44 149 LEU A O 1
ATOM 1135 N N . MET A 1 150 ? 11.964 -8.880 -4.968 1.00 79.19 150 MET A N 1
ATOM 1136 C CA . MET A 1 150 ? 10.812 -9.602 -4.417 1.00 79.19 150 MET A CA 1
ATOM 1137 C C . MET A 1 150 ? 10.352 -9.007 -3.085 1.00 79.19 150 MET A C 1
ATOM 1139 O O . MET A 1 150 ? 9.743 -9.708 -2.273 1.00 79.19 150 MET A O 1
ATOM 1143 N N . GLN A 1 151 ? 10.718 -7.756 -2.819 1.00 86.25 151 GLN A N 1
ATOM 1144 C CA . GLN A 1 151 ? 10.333 -7.018 -1.629 1.00 86.25 151 GLN A CA 1
ATOM 1145 C C . GLN A 1 151 ? 9.833 -5.645 -2.058 1.00 86.25 151 GLN A C 1
ATOM 1147 O O . GLN A 1 151 ? 10.464 -4.939 -2.843 1.00 86.25 151 GLN A O 1
ATOM 1152 N N . SER A 1 152 ? 8.667 -5.286 -1.549 1.00 88.25 152 SER A N 1
ATOM 1153 C CA . SER A 1 152 ? 8.101 -3.962 -1.730 1.00 88.25 152 SER A CA 1
ATOM 1154 C C . SER A 1 152 ? 7.699 -3.413 -0.376 1.00 88.25 152 SER A C 1
ATOM 1156 O O . SER A 1 152 ? 7.108 -4.123 0.442 1.00 88.25 152 SER A O 1
ATOM 1158 N N . GLU A 1 153 ? 8.027 -2.153 -0.162 1.00 92.88 153 GLU A N 1
ATOM 1159 C CA . GLU A 1 153 ? 7.720 -1.382 1.027 1.00 92.88 153 GLU A CA 1
ATOM 1160 C C . GLU A 1 153 ? 6.886 -0.184 0.617 1.00 92.88 153 GLU A C 1
ATOM 1162 O O . GLU A 1 153 ? 7.187 0.512 -0.354 1.00 92.88 153 GLU A O 1
ATOM 1167 N N . LEU A 1 154 ? 5.815 0.039 1.363 1.00 93.81 154 LEU A N 1
ATOM 1168 C CA . LEU A 1 154 ? 4.864 1.100 1.107 1.00 93.81 154 LEU A CA 1
ATOM 1169 C C . LEU A 1 154 ? 4.577 1.843 2.402 1.00 93.81 154 LEU A C 1
ATOM 1171 O O . LEU A 1 154 ? 4.464 1.239 3.472 1.00 93.81 154 LEU A O 1
ATOM 1175 N N . VAL A 1 155 ? 4.382 3.145 2.275 1.00 95.88 155 VAL A N 1
ATOM 1176 C CA . VAL A 1 155 ? 3.904 4.021 3.335 1.00 95.88 155 VAL A CA 1
ATOM 1177 C C . VAL A 1 155 ? 2.699 4.796 2.824 1.00 95.88 155 VAL A C 1
ATOM 1179 O O . VAL A 1 155 ? 2.709 5.308 1.706 1.00 95.88 155 VAL A O 1
ATOM 1182 N N . VAL A 1 156 ? 1.644 4.871 3.630 1.00 95.25 156 VAL A N 1
ATOM 1183 C CA . VAL A 1 156 ? 0.425 5.623 3.310 1.00 95.25 156 VAL A CA 1
ATOM 1184 C C . VAL A 1 156 ? 0.004 6.416 4.536 1.00 95.25 156 VAL A C 1
ATOM 1186 O O . VAL A 1 156 ? -0.117 5.853 5.624 1.00 95.25 156 VAL A O 1
ATOM 1189 N N . SER A 1 157 ? -0.235 7.713 4.379 1.00 94.50 157 SER A N 1
ATOM 1190 C CA . SER A 1 157 ? -0.666 8.561 5.483 1.00 94.50 157 SER A CA 1
ATOM 1191 C C . SER A 1 157 ? -2.110 8.253 5.884 1.00 94.50 157 SER A C 1
ATOM 1193 O O . SER A 1 157 ? -2.973 7.936 5.060 1.00 94.50 157 SER A O 1
ATOM 1195 N N . PHE A 1 158 ? -2.391 8.351 7.179 1.00 92.62 158 PHE A N 1
ATOM 1196 C CA . PHE A 1 158 ? -3.738 8.183 7.723 1.00 92.62 158 PHE A CA 1
ATOM 1197 C C . PHE A 1 158 ? -4.708 9.232 7.181 1.00 92.62 158 PHE A C 1
ATOM 1199 O O . PHE A 1 158 ? -5.852 8.896 6.883 1.00 92.62 158 PHE A O 1
ATOM 1206 N N . ASP A 1 159 ? -4.237 10.467 6.996 1.00 90.69 159 ASP A N 1
ATOM 1207 C CA . ASP A 1 159 ? -5.015 11.539 6.374 1.00 90.69 159 ASP A CA 1
ATOM 1208 C C . ASP A 1 159 ? -5.453 11.151 4.959 1.00 90.69 159 ASP A C 1
ATOM 1210 O O . ASP A 1 159 ? -6.640 11.197 4.630 1.00 90.69 159 ASP A O 1
ATOM 1214 N N . TRP A 1 160 ? -4.520 10.636 4.152 1.00 88.88 160 TRP A N 1
ATOM 1215 C CA . TRP A 1 160 ? -4.835 10.158 2.813 1.00 88.88 160 TRP A CA 1
ATOM 1216 C C . TRP A 1 160 ? -5.839 9.005 2.867 1.00 88.88 160 TRP A C 1
ATOM 1218 O O . TRP A 1 160 ? -6.822 9.023 2.132 1.00 88.88 160 TRP A O 1
ATOM 1228 N N . LEU A 1 161 ? -5.681 8.045 3.778 1.00 87.75 161 LEU A N 1
ATOM 1229 C CA . LEU A 1 161 ? -6.642 6.948 3.956 1.00 87.75 161 LEU A CA 1
ATOM 1230 C C . LEU A 1 161 ? -8.013 7.388 4.506 1.00 87.75 161 LEU A C 1
ATOM 1232 O O . LEU A 1 161 ? -8.936 6.573 4.537 1.00 87.75 161 LEU A O 1
ATOM 1236 N N . GLY A 1 162 ? -8.171 8.642 4.942 1.00 86.44 162 GLY A N 1
ATOM 1237 C CA . GLY A 1 162 ? -9.381 9.115 5.618 1.00 86.44 162 GLY A CA 1
ATOM 1238 C C . GLY A 1 162 ? -9.573 8.494 7.006 1.00 86.44 162 GLY A C 1
ATOM 1239 O O . GLY A 1 162 ? -10.696 8.426 7.509 1.00 86.44 162 GLY A O 1
ATOM 1240 N N . VAL A 1 163 ? -8.491 8.016 7.627 1.00 85.06 163 VAL A N 1
ATOM 1241 C CA . VAL A 1 163 ? -8.503 7.449 8.980 1.00 85.06 163 VAL A CA 1
ATOM 1242 C C . VAL A 1 163 ? -8.732 8.573 9.975 1.00 85.06 163 VAL A C 1
ATOM 1244 O O . VAL A 1 163 ? -7.870 9.418 10.207 1.00 85.06 163 VAL A O 1
ATOM 1247 N N . ASN A 1 164 ? -9.901 8.561 10.607 1.00 80.69 164 ASN A N 1
ATOM 1248 C CA . ASN A 1 164 ? -10.201 9.487 11.684 1.00 80.69 164 ASN A CA 1
ATOM 1249 C C . ASN A 1 164 ? -9.676 8.923 13.011 1.00 80.69 164 ASN A C 1
ATOM 1251 O O . ASN A 1 164 ? -10.216 7.946 13.535 1.00 80.69 164 ASN A O 1
ATOM 1255 N N . ILE A 1 165 ? -8.628 9.548 13.553 1.00 79.25 165 ILE A N 1
ATOM 1256 C CA . ILE A 1 165 ? -8.045 9.228 14.863 1.00 79.25 165 ILE A CA 1
ATOM 1257 C C . ILE A 1 165 ? -8.998 9.742 15.956 1.00 79.25 165 ILE A C 1
ATOM 1259 O O . ILE A 1 165 ? -8.812 10.806 16.548 1.00 79.25 165 ILE A O 1
ATOM 1263 N N . GLY A 1 166 ? -10.092 9.011 16.159 1.00 79.00 166 GLY A N 1
ATOM 1264 C CA . GLY A 1 166 ? -11.080 9.282 17.198 1.00 79.00 166 GLY A CA 1
ATOM 1265 C C . GLY A 1 166 ? -10.629 8.816 18.591 1.00 79.00 166 GLY A C 1
ATOM 1266 O O . GLY A 1 166 ? -9.511 8.344 18.771 1.00 79.00 166 GLY A O 1
ATOM 1267 N N . PRO A 1 167 ? -11.512 8.902 19.604 1.00 77.69 167 PRO A N 1
ATOM 1268 C CA . PRO A 1 167 ? -11.200 8.469 20.971 1.00 77.69 167 PRO A CA 1
ATOM 1269 C C . PRO A 1 167 ? -11.146 6.939 21.154 1.00 77.69 167 PRO A C 1
ATOM 1271 O O . PRO A 1 167 ? -10.802 6.479 22.242 1.00 77.69 167 PRO A O 1
ATOM 1274 N N . GLY A 1 168 ? -11.528 6.157 20.138 1.00 84.69 168 GLY A N 1
ATOM 1275 C CA . GLY A 1 168 ? -11.459 4.694 20.167 1.00 84.69 168 GLY A CA 1
ATOM 1276 C C . GLY A 1 168 ? -10.024 4.186 20.036 1.00 84.69 168 GLY A C 1
ATOM 1277 O O . GLY A 1 168 ? -9.168 4.863 19.467 1.00 84.69 168 GLY A O 1
ATOM 1278 N N . ARG A 1 169 ? -9.753 2.991 20.566 1.00 89.94 169 ARG A N 1
ATOM 1279 C CA . ARG A 1 169 ? -8.450 2.333 20.410 1.00 89.94 169 ARG A CA 1
ATOM 1280 C C . ARG A 1 169 ? -8.264 1.804 18.994 1.00 89.94 169 ARG A C 1
ATOM 1282 O O . ARG A 1 169 ? -7.177 1.944 18.442 1.00 89.94 169 ARG A O 1
ATOM 1289 N N . PHE A 1 170 ? -9.299 1.186 18.430 1.00 92.38 170 PHE A N 1
ATOM 1290 C CA . PHE A 1 170 ? -9.205 0.532 17.132 1.00 92.38 170 PHE A CA 1
ATOM 1291 C C . PHE A 1 170 ? -9.929 1.328 16.052 1.00 92.38 170 PHE A C 1
ATOM 1293 O O . PHE A 1 170 ? -11.086 1.712 16.219 1.00 92.38 170 PHE A O 1
ATOM 1300 N N . VAL A 1 171 ? -9.261 1.525 14.915 1.00 92.00 171 VAL A N 1
ATOM 1301 C CA . VAL A 1 171 ? -9.882 2.084 13.708 1.00 92.00 171 VAL A CA 1
ATOM 1302 C C . VAL A 1 171 ? -9.868 1.037 12.606 1.00 92.00 171 VAL A C 1
ATOM 1304 O O . VAL A 1 171 ? -8.835 0.431 12.328 1.00 92.00 171 VAL A O 1
ATOM 1307 N N . GLU A 1 172 ? -11.029 0.806 11.997 1.00 90.00 172 GLU A N 1
ATOM 1308 C CA . GLU A 1 172 ? -11.146 -0.055 10.822 1.00 90.00 172 GLU A CA 1
ATOM 1309 C C . GLU A 1 172 ? -10.667 0.715 9.585 1.00 90.00 172 GLU A C 1
ATOM 1311 O O . GLU A 1 172 ? -11.144 1.814 9.307 1.00 90.00 172 GLU A O 1
ATOM 1316 N N . LEU A 1 173 ? -9.760 0.107 8.825 1.00 86.88 173 LEU A N 1
ATOM 1317 C CA . LEU A 1 173 ? -9.490 0.433 7.431 1.00 86.88 173 LEU A CA 1
ATOM 1318 C C . LEU A 1 173 ? -10.303 -0.529 6.558 1.00 86.88 173 LEU A C 1
ATOM 1320 O O . LEU A 1 173 ? -9.860 -1.663 6.316 1.00 86.88 173 LEU A O 1
ATOM 1324 N N . PRO A 1 174 ? -11.513 -0.134 6.123 1.00 69.81 174 PRO A N 1
ATOM 1325 C CA . PRO A 1 174 ? -12.301 -0.968 5.239 1.00 69.81 174 PRO A CA 1
ATOM 1326 C C . PRO A 1 174 ? -11.678 -0.978 3.843 1.00 69.81 174 PRO A C 1
ATOM 1328 O O . PRO A 1 174 ? -11.070 -0.003 3.402 1.00 69.81 174 PRO A O 1
ATOM 1331 N N . GLY A 1 175 ? -11.888 -2.070 3.113 1.00 79.00 175 GLY A N 1
ATOM 1332 C CA . GLY A 1 175 ? -11.674 -2.030 1.677 1.00 79.00 175 GLY A CA 1
ATOM 1333 C C . GLY A 1 175 ? -10.206 -2.094 1.270 1.00 79.00 175 GLY A C 1
ATOM 1334 O O . GLY A 1 175 ? -9.828 -1.384 0.342 1.00 79.00 175 GLY A O 1
ATOM 1335 N N . VAL A 1 176 ? -9.377 -2.917 1.920 1.00 82.75 176 VAL A N 1
ATOM 1336 C CA . VAL A 1 176 ? -7.982 -3.118 1.493 1.00 82.75 176 VAL A CA 1
ATOM 1337 C C . VAL A 1 176 ? -7.893 -4.338 0.589 1.00 82.75 176 VAL A C 1
ATOM 1339 O O . VAL A 1 176 ? -8.421 -5.401 0.915 1.00 82.75 176 VAL A O 1
ATOM 1342 N N . ARG A 1 177 ? -7.189 -4.213 -0.531 1.00 83.88 177 ARG A N 1
ATOM 1343 C CA . ARG A 1 177 ? -6.795 -5.352 -1.361 1.00 83.88 177 ARG A CA 1
ATOM 1344 C C . ARG A 1 177 ? -5.326 -5.244 -1.720 1.00 83.88 177 ARG A C 1
ATOM 1346 O O . ARG A 1 177 ? -4.870 -4.179 -2.129 1.00 83.88 177 ARG A O 1
ATOM 1353 N N . ILE A 1 178 ? -4.614 -6.361 -1.603 1.00 78.50 178 ILE A N 1
ATOM 1354 C CA . ILE A 1 178 ? -3.203 -6.461 -1.970 1.00 78.50 178 ILE A CA 1
ATOM 1355 C C . ILE A 1 178 ? -3.110 -7.416 -3.151 1.00 78.50 178 ILE A C 1
ATOM 1357 O O . ILE A 1 178 ? -3.283 -8.623 -2.998 1.00 78.50 178 ILE A O 1
ATOM 1361 N N . ALA A 1 179 ? -2.884 -6.866 -4.340 1.00 73.69 179 ALA A N 1
ATOM 1362 C CA . ALA A 1 179 ? -2.686 -7.647 -5.549 1.00 73.69 179 ALA A CA 1
ATOM 1363 C C . ALA A 1 179 ? -1.192 -7.689 -5.848 1.00 73.69 179 ALA A C 1
ATOM 1365 O O . ALA A 1 179 ? -0.639 -6.757 -6.427 1.00 73.69 179 ALA A O 1
ATOM 1366 N N . GLY A 1 180 ? -0.544 -8.766 -5.417 1.00 67.38 180 GLY A N 1
ATOM 1367 C CA . GLY A 1 180 ? 0.837 -9.017 -5.779 1.00 67.38 180 GLY A CA 1
ATOM 1368 C C . GLY A 1 180 ? 1.020 -9.666 -7.129 1.00 67.38 180 GLY A C 1
ATOM 1369 O O . GLY A 1 180 ? 0.100 -10.233 -7.705 1.00 67.38 180 GLY A O 1
ATOM 1370 N N . GLY A 1 181 ? 2.249 -9.608 -7.609 1.00 65.06 181 GLY A N 1
ATOM 1371 C CA . GLY A 1 181 ? 2.686 -10.151 -8.877 1.00 65.06 181 GLY A CA 1
ATOM 1372 C C . GLY A 1 181 ? 4.206 -10.188 -8.957 1.00 65.06 181 GLY A C 1
ATOM 1373 O O . GLY A 1 181 ? 4.943 -9.754 -8.065 1.00 65.06 181 GLY A O 1
ATOM 1374 N N . LEU A 1 182 ? 4.682 -10.752 -10.054 1.00 63.81 182 LEU A N 1
ATOM 1375 C CA . LEU A 1 182 ? 6.075 -10.654 -10.447 1.00 63.81 182 LEU A CA 1
ATOM 1376 C C . LEU A 1 182 ? 6.259 -9.398 -11.284 1.00 63.81 182 LEU A C 1
ATOM 1378 O O . LEU A 1 182 ? 5.525 -9.195 -12.249 1.00 63.81 182 LEU A O 1
ATOM 1382 N N . MET A 1 183 ? 7.266 -8.593 -10.959 1.00 62.84 183 MET A N 1
ATOM 1383 C CA . MET A 1 183 ? 7.760 -7.616 -11.917 1.00 62.84 183 MET A CA 1
ATOM 1384 C C . MET A 1 183 ? 8.776 -8.318 -12.804 1.00 62.84 183 MET A C 1
ATOM 1386 O O . MET A 1 183 ? 9.890 -8.615 -12.383 1.00 62.84 183 MET A O 1
ATOM 1390 N N . ILE A 1 184 ? 8.353 -8.630 -14.022 1.00 60.88 184 ILE A N 1
ATOM 1391 C CA . ILE A 1 184 ? 9.214 -9.225 -15.034 1.00 60.88 184 ILE A CA 1
ATOM 1392 C C . ILE A 1 184 ? 9.747 -8.075 -15.880 1.00 60.88 184 ILE A C 1
ATOM 1394 O O . ILE A 1 184 ? 8.985 -7.370 -16.544 1.00 60.88 184 ILE A O 1
ATOM 1398 N N . SER A 1 185 ? 11.056 -7.840 -15.817 1.00 54.62 185 SER A N 1
ATOM 1399 C CA . SER A 1 185 ? 11.686 -6.847 -16.686 1.00 54.62 185 SER A CA 1
ATOM 1400 C C . SER A 1 185 ? 11.627 -7.310 -18.143 1.00 54.62 185 SER A C 1
ATOM 1402 O O . SER A 1 185 ? 11.724 -8.503 -18.427 1.00 54.62 185 SER A O 1
ATOM 1404 N N . ARG A 1 186 ? 11.500 -6.371 -19.084 1.00 50.16 186 ARG A N 1
ATOM 1405 C CA . ARG A 1 186 ? 11.511 -6.693 -20.515 1.00 50.16 186 ARG A CA 1
ATOM 1406 C C . ARG A 1 186 ? 12.835 -7.374 -20.883 1.00 50.16 186 ARG A C 1
ATOM 1408 O O . ARG A 1 186 ? 13.884 -6.736 -20.794 1.00 50.16 186 ARG A O 1
ATOM 1415 N N . GLY A 1 187 ? 12.778 -8.627 -21.338 1.00 55.53 187 GLY A N 1
ATOM 1416 C CA . GLY A 1 187 ? 13.970 -9.425 -21.649 1.00 55.53 187 GLY A CA 1
ATOM 1417 C C . GLY A 1 187 ? 14.485 -10.292 -20.496 1.00 55.53 187 GLY A C 1
ATOM 1418 O O . GLY A 1 187 ? 15.588 -10.831 -20.603 1.00 55.53 187 GLY A O 1
ATOM 1419 N N . ASP A 1 188 ? 1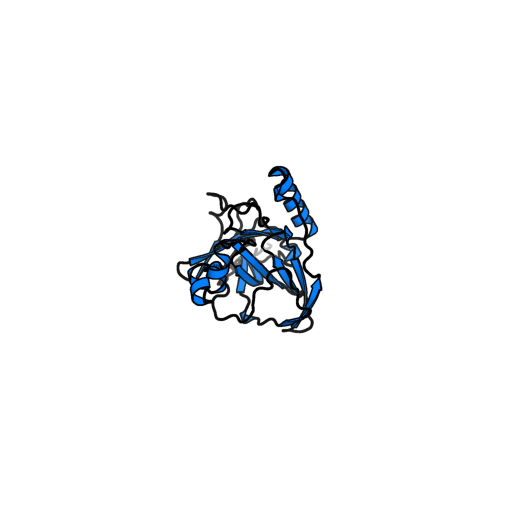3.714 -10.448 -19.415 1.00 64.31 188 ASP A N 1
ATOM 1420 C CA . ASP A 1 188 ? 13.962 -11.499 -18.429 1.00 64.31 188 ASP A CA 1
ATOM 1421 C C . ASP A 1 188 ? 13.904 -12.874 -19.129 1.00 64.31 188 ASP A C 1
ATOM 1423 O O . ASP A 1 188 ? 12.911 -13.181 -19.793 1.00 64.31 188 ASP A O 1
ATOM 1427 N N . PRO A 1 189 ? 14.937 -13.730 -19.006 1.00 72.69 189 PRO A N 1
ATOM 1428 C CA . PRO A 1 189 ? 14.956 -15.033 -19.671 1.00 72.69 189 PRO A CA 1
ATOM 1429 C C . PRO A 1 189 ? 13.839 -15.980 -19.204 1.00 72.69 189 PRO A C 1
ATOM 1431 O O . PRO A 1 189 ? 13.630 -17.015 -19.834 1.00 72.69 189 PRO A O 1
ATOM 1434 N N . ARG A 1 190 ? 13.143 -15.653 -18.109 1.00 71.19 190 ARG A N 1
ATOM 1435 C CA . ARG A 1 190 ? 12.022 -16.416 -17.551 1.00 71.19 190 ARG A CA 1
ATOM 1436 C C . ARG A 1 190 ? 10.655 -15.830 -17.901 1.00 71.19 190 ARG A C 1
ATOM 1438 O O . ARG A 1 190 ? 9.654 -16.357 -17.432 1.00 71.19 190 ARG A O 1
ATOM 1445 N N . GLU A 1 191 ? 10.589 -14.757 -18.690 1.00 71.94 191 GLU A N 1
ATOM 1446 C CA . GLU A 1 191 ? 9.332 -14.072 -19.028 1.00 71.94 191 GLU A CA 1
ATOM 1447 C C . GLU A 1 191 ? 8.267 -15.041 -19.565 1.00 71.94 191 GLU A C 1
ATOM 1449 O O . GLU A 1 191 ? 7.157 -15.083 -19.041 1.00 71.94 191 GLU A O 1
ATOM 1454 N N . GLU A 1 192 ? 8.624 -15.876 -20.542 1.00 75.62 192 GLU A N 1
ATOM 1455 C CA . GLU A 1 192 ? 7.709 -16.844 -21.162 1.00 75.62 192 GLU A CA 1
ATOM 1456 C C . GLU A 1 192 ? 7.258 -17.935 -20.171 1.00 75.62 192 GLU A C 1
ATOM 1458 O O . GLU A 1 192 ? 6.063 -18.179 -20.036 1.00 75.62 192 GLU A O 1
ATOM 1463 N N . GLU A 1 193 ? 8.186 -18.503 -19.386 1.00 82.50 193 GLU A N 1
ATOM 1464 C CA . GLU A 1 193 ? 7.892 -19.493 -18.329 1.00 82.50 193 GLU A CA 1
ATOM 1465 C C . GLU A 1 193 ? 6.879 -18.950 -17.312 1.00 82.50 193 GLU A C 1
ATOM 1467 O O . GLU A 1 193 ? 5.928 -19.632 -16.935 1.00 82.50 193 GLU A O 1
ATOM 1472 N N . LEU A 1 194 ? 7.089 -17.717 -16.849 1.00 71.94 194 LEU A N 1
ATOM 1473 C CA . LEU A 1 194 ? 6.285 -17.109 -15.794 1.00 71.94 194 LEU A CA 1
ATOM 1474 C C . LEU A 1 194 ? 4.881 -16.726 -16.274 1.00 71.94 194 LEU A C 1
ATOM 1476 O O . LEU A 1 194 ? 3.933 -16.812 -15.493 1.00 71.94 194 LEU A O 1
ATOM 1480 N N . MET A 1 195 ? 4.743 -16.334 -17.542 1.00 71.62 195 MET A N 1
ATOM 1481 C CA . MET A 1 195 ? 3.454 -16.013 -18.165 1.00 71.62 195 MET A CA 1
ATOM 1482 C C . MET A 1 195 ? 2.582 -17.256 -18.406 1.00 71.62 195 MET A C 1
ATOM 1484 O O . MET A 1 195 ? 1.363 -17.129 -18.519 1.00 71.62 195 MET A O 1
ATOM 1488 N N . GLU A 1 196 ? 3.180 -18.449 -18.467 1.00 81.25 196 GLU A N 1
ATOM 1489 C CA . GLU A 1 196 ? 2.471 -19.724 -18.651 1.00 81.25 196 GLU A CA 1
ATOM 1490 C C . GLU A 1 196 ? 2.003 -20.372 -17.336 1.00 81.25 196 GLU A C 1
ATOM 1492 O O . GLU A 1 196 ? 1.214 -21.321 -17.367 1.00 81.25 196 GLU A O 1
ATOM 1497 N N . LEU A 1 197 ? 2.453 -19.874 -16.176 1.00 73.62 197 LEU A N 1
ATOM 1498 C CA . LEU A 1 197 ? 2.088 -20.441 -14.877 1.00 73.62 197 LEU A CA 1
ATOM 1499 C C . LEU A 1 197 ? 0.580 -20.349 -14.622 1.00 73.62 197 LEU A C 1
ATOM 1501 O O . LEU A 1 197 ? -0.044 -19.292 -14.753 1.00 73.62 197 LEU A O 1
ATOM 1505 N N . SER A 1 198 ? -0.012 -21.452 -14.159 1.00 77.44 198 SER A N 1
ATOM 1506 C CA . SER A 1 198 ? -1.401 -21.434 -13.703 1.00 77.44 198 SER A CA 1
ATOM 1507 C C . SER A 1 198 ? -1.565 -20.563 -12.450 1.00 77.44 198 SER A C 1
ATOM 1509 O O . SER A 1 198 ? -0.632 -20.352 -11.675 1.00 77.44 198 SER A O 1
ATOM 1511 N N . ARG A 1 199 ? -2.791 -20.093 -12.180 1.00 70.56 199 ARG A N 1
ATOM 1512 C CA . ARG A 1 199 ? -3.098 -19.309 -10.967 1.00 70.56 199 ARG A CA 1
ATOM 1513 C C . ARG A 1 199 ? -2.762 -20.063 -9.674 1.00 70.56 199 ARG A C 1
ATOM 1515 O O . ARG A 1 199 ? -2.351 -19.446 -8.696 1.00 70.56 199 ARG A O 1
ATOM 1522 N N . GLU A 1 200 ? -2.932 -21.383 -9.670 1.00 75.31 200 GLU A N 1
ATOM 1523 C CA . GLU A 1 200 ? -2.562 -22.242 -8.542 1.00 75.31 200 GLU A CA 1
ATOM 1524 C C . GLU A 1 200 ? -1.040 -22.263 -8.337 1.00 75.31 200 GLU A C 1
ATOM 1526 O O . GLU A 1 200 ? -0.558 -22.104 -7.214 1.00 75.31 200 GLU A O 1
ATOM 1531 N N . GLU A 1 201 ? -0.268 -22.379 -9.418 1.00 76.62 201 GLU A N 1
ATOM 1532 C CA . GLU A 1 201 ? 1.195 -22.348 -9.363 1.00 76.62 201 GLU A CA 1
ATOM 1533 C C . GLU A 1 201 ? 1.731 -20.972 -8.975 1.00 76.62 201 GLU A C 1
ATOM 1535 O O . GLU A 1 201 ? 2.634 -20.897 -8.140 1.00 76.62 201 GLU A O 1
ATOM 1540 N N . LEU A 1 202 ? 1.142 -19.893 -9.499 1.00 72.00 202 LEU A N 1
ATOM 1541 C CA . LEU A 1 202 ? 1.442 -18.527 -9.074 1.00 72.00 202 LEU A CA 1
ATOM 1542 C C . LEU A 1 202 ? 1.145 -18.338 -7.588 1.00 72.00 202 LEU A C 1
ATOM 1544 O O . LEU A 1 202 ? 1.999 -17.829 -6.877 1.00 72.00 202 LEU A O 1
ATOM 1548 N N . GLY A 1 203 ? 0.002 -18.807 -7.082 1.00 71.31 203 GLY A N 1
ATOM 1549 C CA . GLY A 1 203 ? -0.314 -18.744 -5.651 1.00 71.31 203 GLY A CA 1
ATOM 1550 C C . GLY A 1 203 ? 0.632 -19.582 -4.780 1.00 71.31 203 GLY A C 1
ATOM 1551 O O . GLY A 1 203 ? 0.929 -19.210 -3.647 1.00 71.31 203 GLY A O 1
ATOM 1552 N N . ARG A 1 204 ? 1.160 -20.695 -5.306 1.00 73.88 204 ARG A N 1
ATOM 1553 C CA . ARG A 1 204 ? 2.158 -21.525 -4.612 1.00 73.88 204 ARG A CA 1
ATOM 1554 C C . ARG A 1 204 ? 3.541 -20.870 -4.580 1.00 73.88 204 ARG A C 1
ATOM 1556 O O . ARG A 1 204 ? 4.236 -20.975 -3.571 1.00 73.88 204 ARG A O 1
ATOM 1563 N N . LEU A 1 205 ? 3.963 -20.260 -5.686 1.00 71.31 205 LEU A N 1
ATOM 1564 C CA . LEU A 1 205 ? 5.286 -19.641 -5.841 1.00 71.31 205 LEU A CA 1
ATOM 1565 C C . LEU A 1 205 ? 5.337 -18.218 -5.260 1.00 71.31 205 LEU A C 1
ATOM 1567 O O . LEU A 1 205 ? 6.359 -17.817 -4.706 1.00 71.31 205 LEU A O 1
ATOM 1571 N N . TYR A 1 206 ? 4.223 -17.493 -5.350 1.00 68.88 206 TYR A N 1
ATOM 1572 C CA . TYR A 1 206 ? 4.044 -16.082 -4.998 1.00 68.88 206 TYR A CA 1
ATOM 1573 C C . TYR A 1 206 ? 2.767 -15.915 -4.167 1.00 68.88 206 TYR A C 1
ATOM 1575 O O . TYR A 1 206 ? 1.751 -15.389 -4.608 1.00 68.88 206 TYR A O 1
ATOM 1583 N N . PRO A 1 207 ? 2.782 -16.396 -2.929 1.00 64.69 207 PRO A N 1
ATOM 1584 C CA . PRO A 1 207 ? 1.588 -16.475 -2.100 1.00 64.69 207 PRO A CA 1
ATOM 1585 C C . PRO A 1 207 ? 1.002 -15.116 -1.715 1.00 64.69 207 PRO A C 1
ATOM 1587 O O . PRO A 1 207 ? -0.195 -15.044 -1.475 1.00 64.69 207 PRO A O 1
ATOM 1590 N N . SER A 1 208 ? 1.804 -14.050 -1.707 1.00 60.47 208 SER A N 1
ATOM 1591 C CA . SER A 1 208 ? 1.391 -12.650 -1.513 1.00 60.47 208 SER A CA 1
ATOM 1592 C C . SER A 1 208 ? 0.465 -12.106 -2.621 1.00 60.47 208 SER A C 1
ATOM 1594 O O . SER A 1 208 ? -0.076 -11.012 -2.486 1.00 60.47 208 SER A O 1
ATOM 1596 N N . VAL A 1 209 ? 0.258 -12.862 -3.708 1.00 59.78 209 VAL A N 1
ATOM 1597 C CA . VAL A 1 209 ? -0.573 -12.513 -4.879 1.00 59.78 209 VAL A CA 1
ATOM 1598 C C . VAL A 1 209 ? -2.085 -12.619 -4.605 1.00 59.78 209 VAL A C 1
ATOM 1600 O O . VAL A 1 209 ? -2.889 -12.159 -5.414 1.00 59.78 209 VAL A O 1
ATOM 1603 N N . VAL A 1 210 ? -2.513 -13.229 -3.492 1.00 61.34 210 VAL A N 1
ATOM 1604 C CA . VAL A 1 210 ? -3.906 -13.701 -3.342 1.00 61.34 210 VAL A CA 1
ATOM 1605 C C . VAL A 1 210 ? -4.641 -13.216 -2.088 1.00 61.34 210 VAL A C 1
ATOM 1607 O O . VAL A 1 210 ? -5.512 -13.933 -1.612 1.00 61.34 210 VAL A O 1
ATOM 1610 N N . TRP A 1 211 ? -4.357 -12.026 -1.543 1.00 66.38 211 TRP A N 1
ATOM 1611 C CA . TRP A 1 211 ? -5.137 -11.498 -0.409 1.00 66.38 211 TRP A CA 1
ATOM 1612 C C . TRP A 1 211 ? -6.235 -10.496 -0.839 1.00 66.38 211 TRP A C 1
ATOM 1614 O O . TRP A 1 211 ? -5.913 -9.480 -1.464 1.00 66.38 211 TRP A O 1
ATOM 1624 N N . PRO A 1 212 ? -7.517 -10.716 -0.464 1.00 61.50 212 PRO A N 1
ATOM 1625 C CA . PRO A 1 212 ? -8.030 -11.783 0.403 1.00 61.50 212 PRO A CA 1
ATOM 1626 C C . PRO A 1 212 ? -8.107 -13.155 -0.290 1.00 61.50 212 PRO A C 1
ATOM 1628 O O . PRO A 1 212 ? -8.479 -13.281 -1.457 1.00 61.50 212 PRO A O 1
ATOM 1631 N N . ALA A 1 213 ? -7.737 -14.196 0.461 1.00 53.91 213 ALA A N 1
ATOM 1632 C CA . ALA A 1 213 ? -7.591 -15.560 -0.032 1.00 53.91 213 ALA A CA 1
ATOM 1633 C C . ALA A 1 213 ? -8.935 -16.285 -0.054 1.00 53.91 213 ALA A C 1
ATOM 1635 O O . ALA A 1 213 ? -9.144 -17.167 0.760 1.00 53.91 213 ALA A O 1
ATOM 1636 N N . GLU A 1 214 ? -9.837 -15.911 -0.961 1.00 49.91 214 GLU A N 1
ATOM 1637 C CA . GLU A 1 214 ? -10.981 -16.744 -1.351 1.00 49.91 214 GLU A CA 1
ATOM 1638 C C . GLU A 1 214 ? -11.593 -16.195 -2.654 1.00 49.91 214 GLU A C 1
ATOM 1640 O O . GLU A 1 214 ? -12.379 -15.258 -2.663 1.00 49.91 214 GLU A O 1
ATOM 1645 N N . SER A 1 215 ? -11.176 -16.767 -3.793 1.00 49.59 215 SER A N 1
ATOM 1646 C CA . SER A 1 215 ? -11.834 -16.638 -5.109 1.00 49.59 215 SER A CA 1
ATOM 1647 C C . SER A 1 215 ? -12.241 -15.221 -5.557 1.00 49.59 215 SER A C 1
ATOM 1649 O O . SER A 1 215 ? -13.414 -14.956 -5.789 1.00 49.59 215 SER A O 1
ATOM 1651 N N . VAL A 1 216 ? -11.271 -14.331 -5.767 1.00 43.75 216 VAL A N 1
ATOM 1652 C CA . VAL A 1 216 ? -11.529 -12.986 -6.312 1.00 43.75 216 VAL A CA 1
ATOM 1653 C C . VAL A 1 216 ? -11.414 -12.971 -7.851 1.00 43.75 216 VAL A C 1
ATOM 1655 O O . VAL A 1 216 ? -10.365 -13.385 -8.378 1.00 43.75 216 VAL A O 1
ATOM 1658 N N . PRO A 1 217 ? -12.433 -12.503 -8.601 1.00 45.25 217 PRO A N 1
ATOM 1659 C CA . PRO A 1 217 ? -12.372 -12.292 -10.039 1.00 45.25 217 PRO A CA 1
ATOM 1660 C C . PRO A 1 217 ? -12.000 -10.837 -10.339 1.00 45.25 217 PRO A C 1
ATOM 1662 O O . PRO A 1 217 ? -12.861 -9.993 -10.549 1.00 45.25 217 PRO A O 1
ATOM 1665 N N . SER A 1 218 ? -10.711 -10.519 -10.396 1.00 45.88 218 SER A N 1
ATOM 1666 C CA . SER A 1 218 ? -10.269 -9.360 -11.180 1.00 45.88 218 SER A CA 1
ATOM 1667 C C . SER A 1 218 ? -8.761 -9.346 -11.334 1.00 45.88 218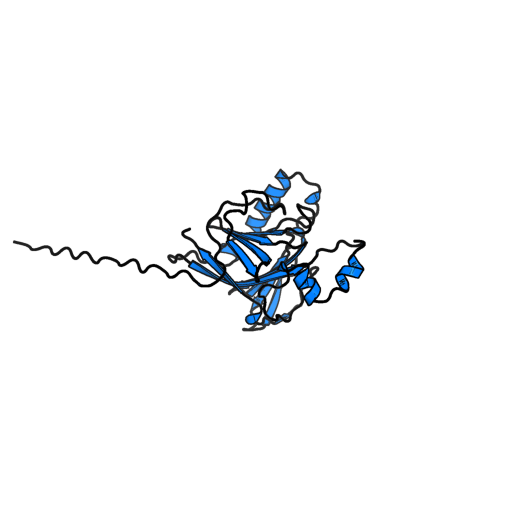 SER A C 1
ATOM 1669 O O . SER A 1 218 ? -8.019 -9.542 -10.369 1.00 45.88 218 SER A O 1
ATOM 1671 N N . ASP A 1 219 ? -8.337 -9.089 -12.563 1.00 52.34 219 ASP A N 1
ATOM 1672 C CA . ASP A 1 2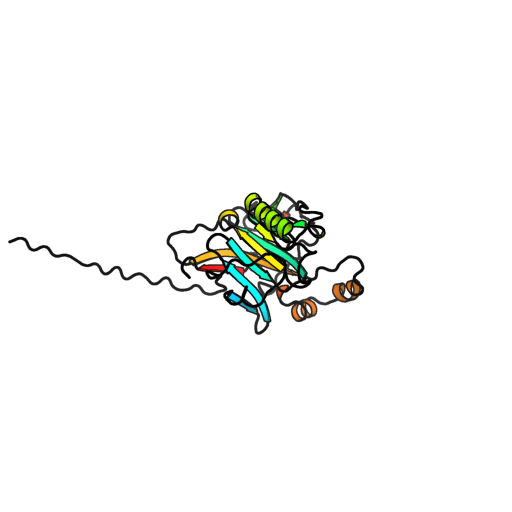19 ? -6.946 -8.934 -12.950 1.00 52.34 219 ASP A CA 1
ATOM 1673 C C . ASP A 1 219 ? -6.292 -7.757 -12.201 1.00 52.34 219 ASP A C 1
ATOM 1675 O O . ASP A 1 219 ? -6.956 -6.815 -11.733 1.00 52.34 219 ASP A O 1
ATOM 1679 N N . SER A 1 220 ? -4.969 -7.820 -12.039 1.00 54.06 220 SER A N 1
ATOM 1680 C CA . SER A 1 220 ? -4.204 -6.638 -11.640 1.00 54.06 220 SER A CA 1
ATOM 1681 C C . SER A 1 220 ? -4.456 -5.535 -12.667 1.00 54.06 220 SER A C 1
ATOM 1683 O O . SER A 1 220 ? -4.553 -5.802 -13.867 1.00 54.06 220 SER A O 1
ATOM 1685 N N . ILE A 1 221 ? -4.537 -4.288 -12.206 1.00 51.56 221 ILE A N 1
ATOM 1686 C CA . ILE A 1 221 ? -4.505 -3.122 -13.095 1.00 51.56 221 ILE A CA 1
ATOM 1687 C C . ILE A 1 221 ? -3.023 -2.890 -13.429 1.00 51.56 221 ILE A C 1
ATOM 1689 O O . ILE A 1 221 ? -2.409 -1.893 -13.055 1.00 51.56 221 ILE A O 1
ATOM 1693 N N . GLY A 1 222 ? -2.408 -3.911 -14.028 1.00 49.09 222 GLY A N 1
ATOM 1694 C CA . GLY A 1 222 ? -0.982 -3.962 -14.296 1.00 49.09 222 GLY A CA 1
ATOM 1695 C C . GLY A 1 222 ? -0.611 -2.980 -15.402 1.00 49.09 222 GLY A C 1
ATOM 1696 O O . GLY A 1 222 ? -1.346 -2.808 -16.374 1.00 49.09 222 GLY A O 1
ATOM 1697 N N . MET A 1 223 ? 0.561 -2.358 -15.266 1.00 53.66 223 MET A N 1
ATOM 1698 C CA . MET A 1 223 ? 1.208 -1.529 -16.296 1.00 53.66 223 MET A CA 1
ATOM 1699 C C . MET A 1 223 ? 0.522 -0.193 -16.632 1.00 53.66 223 MET A C 1
ATOM 1701 O O . MET A 1 223 ? 0.710 0.342 -17.724 1.00 53.66 223 MET A O 1
ATOM 1705 N N . GLY A 1 224 ? -0.251 0.380 -15.708 1.00 56.41 224 GLY A N 1
ATOM 1706 C CA . GLY A 1 224 ? -0.778 1.740 -15.870 1.00 56.41 224 GLY A CA 1
ATOM 1707 C C . GLY A 1 224 ? -2.031 1.858 -16.746 1.00 56.41 224 GLY A C 1
ATOM 1708 O O . GLY A 1 224 ? -2.453 2.969 -17.061 1.00 56.41 224 GLY A O 1
ATOM 1709 N N . VAL A 1 225 ? -2.651 0.741 -17.144 1.00 68.94 225 VAL A N 1
ATOM 1710 C CA . VAL A 1 225 ? -3.933 0.766 -17.865 1.00 68.94 225 VAL A CA 1
ATOM 1711 C C . VAL A 1 225 ? -5.046 1.123 -16.889 1.00 68.94 225 VAL A C 1
ATOM 1713 O O . VAL A 1 225 ? -5.445 0.289 -16.093 1.00 68.94 225 VAL A O 1
ATOM 1716 N N . CYS A 1 226 ? -5.590 2.334 -16.957 1.00 81.44 226 CYS A N 1
ATOM 1717 C CA . CYS A 1 226 ? -6.743 2.725 -16.147 1.00 81.44 226 CYS A CA 1
ATOM 1718 C C . CYS A 1 226 ? -8.034 2.564 -16.961 1.00 81.44 226 CYS A C 1
ATOM 1720 O O . CYS A 1 226 ? -8.283 3.400 -17.829 1.00 81.44 226 CYS A O 1
ATOM 1722 N N . PRO A 1 227 ? -8.855 1.518 -16.746 1.00 84.88 227 PRO A N 1
ATOM 1723 C CA . PRO A 1 227 ? -10.172 1.474 -17.374 1.00 84.88 227 PRO A CA 1
ATOM 1724 C C . PRO A 1 227 ? -11.011 2.666 -16.900 1.00 84.88 227 PRO A C 1
ATOM 1726 O O . PRO A 1 227 ? -10.984 2.998 -15.724 1.00 84.88 227 PRO A O 1
ATOM 1729 N N . ASP A 1 228 ? -11.821 3.269 -17.770 1.00 90.75 228 ASP A N 1
ATOM 1730 C CA . ASP A 1 228 ? -12.683 4.401 -17.378 1.00 90.75 228 ASP A CA 1
ATOM 1731 C C . ASP A 1 228 ? -13.700 4.026 -16.286 1.00 90.75 228 ASP A C 1
ATOM 1733 O O . ASP A 1 228 ? -14.273 4.882 -15.612 1.00 90.75 228 ASP A O 1
ATOM 1737 N N . THR A 1 229 ? -13.979 2.731 -16.130 1.00 89.25 229 THR A N 1
ATOM 1738 C CA . THR A 1 229 ? -14.952 2.206 -15.176 1.00 89.25 229 THR A CA 1
ATOM 1739 C C . THR A 1 229 ? -14.466 0.900 -14.566 1.00 89.25 229 THR A C 1
ATOM 1741 O O . THR A 1 229 ? -14.057 -0.016 -15.281 1.00 89.25 229 THR A O 1
ATOM 1744 N N . ILE A 1 230 ? -14.586 0.786 -13.244 1.00 87.56 230 ILE A N 1
ATOM 1745 C CA . ILE A 1 230 ? -14.304 -0.441 -12.492 1.00 87.56 230 ILE A CA 1
ATOM 1746 C C . ILE A 1 230 ? -15.560 -0.874 -11.752 1.00 87.56 230 ILE A C 1
ATOM 1748 O O . ILE A 1 230 ? -16.226 -0.062 -11.110 1.00 87.56 230 ILE A O 1
ATOM 1752 N N . ARG A 1 231 ? -15.851 -2.177 -11.803 1.00 85.50 231 ARG A N 1
ATOM 1753 C CA . ARG A 1 231 ? -16.807 -2.799 -10.888 1.00 85.50 231 ARG A CA 1
ATOM 1754 C C . ARG A 1 231 ? -16.061 -3.390 -9.701 1.00 85.50 231 ARG A C 1
ATOM 1756 O O . ARG A 1 231 ? -15.075 -4.096 -9.888 1.00 85.50 231 ARG A O 1
ATOM 1763 N N . ILE A 1 232 ? -16.533 -3.079 -8.506 1.00 82.38 232 ILE A N 1
ATOM 1764 C CA . ILE A 1 232 ? -15.993 -3.545 -7.237 1.00 82.38 232 ILE A CA 1
ATOM 1765 C C . ILE A 1 232 ? -16.946 -4.595 -6.679 1.00 82.38 232 ILE A C 1
ATOM 1767 O O . ILE A 1 232 ? -18.135 -4.317 -6.512 1.00 82.38 232 ILE A O 1
ATOM 1771 N N . ASP A 1 233 ? -16.420 -5.773 -6.358 1.00 80.56 233 ASP A N 1
ATOM 1772 C CA . ASP A 1 233 ? -17.086 -6.715 -5.465 1.00 80.56 233 ASP A CA 1
ATOM 1773 C C . ASP A 1 233 ? -16.552 -6.490 -4.038 1.00 80.56 233 ASP A C 1
ATOM 1775 O O . ASP A 1 233 ? -15.342 -6.575 -3.828 1.00 80.56 233 ASP A O 1
ATOM 1779 N N . PRO A 1 234 ? -17.396 -6.177 -3.037 1.00 77.38 234 PRO A N 1
ATOM 1780 C CA . PRO A 1 234 ? -16.957 -6.057 -1.648 1.00 77.38 234 PRO A CA 1
ATOM 1781 C C . PRO A 1 234 ? -16.230 -7.298 -1.108 1.00 77.38 234 PRO A C 1
ATOM 1783 O O . PRO A 1 234 ? -15.431 -7.162 -0.183 1.00 77.38 234 PRO A O 1
ATOM 1786 N N . ALA A 1 235 ? -16.482 -8.486 -1.671 1.00 76.00 235 ALA A N 1
ATOM 1787 C CA . ALA A 1 235 ? -15.767 -9.713 -1.317 1.00 76.00 235 ALA A CA 1
ATOM 1788 C C . ALA A 1 235 ? -14.281 -9.689 -1.727 1.00 76.00 235 ALA A C 1
ATOM 1790 O O . ALA A 1 235 ? -13.475 -10.419 -1.152 1.00 76.00 235 ALA A O 1
ATOM 1791 N N . ASP A 1 236 ? -13.900 -8.812 -2.660 1.00 71.25 236 ASP A N 1
ATOM 1792 C CA . ASP A 1 236 ? -12.523 -8.670 -3.142 1.00 71.25 236 ASP A CA 1
ATOM 1793 C C . ASP A 1 236 ? -11.610 -7.933 -2.159 1.00 71.25 236 ASP A C 1
ATOM 1795 O O . ASP A 1 236 ? -10.406 -7.809 -2.400 1.00 71.25 236 ASP A O 1
ATOM 1799 N N . PHE A 1 237 ? -12.169 -7.415 -1.066 1.00 76.81 237 PHE A N 1
ATOM 1800 C CA . PHE A 1 237 ? -11.450 -6.593 -0.113 1.00 76.81 237 PHE A CA 1
ATOM 1801 C C . PHE A 1 237 ? -11.483 -7.207 1.275 1.00 76.81 237 PHE A C 1
ATOM 1803 O O . PHE A 1 237 ? -12.526 -7.591 1.805 1.00 76.81 237 PHE A O 1
ATOM 1810 N N . GLY A 1 238 ? -10.310 -7.249 1.892 1.00 83.50 238 GLY A N 1
ATOM 1811 C CA . GLY A 1 238 ? -10.192 -7.511 3.308 1.00 83.50 238 GLY A CA 1
ATOM 1812 C C . GLY A 1 238 ? -10.308 -6.232 4.132 1.00 83.50 238 GLY A C 1
ATOM 1813 O O . GLY A 1 238 ? -10.545 -5.124 3.639 1.00 83.50 238 GLY A O 1
ATOM 1814 N N . LYS A 1 239 ? -10.118 -6.413 5.434 1.00 87.19 239 LYS A N 1
ATOM 1815 C CA . LYS A 1 239 ? -10.097 -5.341 6.425 1.00 87.19 239 LYS A CA 1
ATOM 1816 C C . LYS A 1 239 ? -8.790 -5.403 7.194 1.00 87.19 239 LYS A C 1
ATOM 1818 O O . LYS A 1 239 ? -8.302 -6.496 7.495 1.00 87.19 239 LYS A O 1
ATOM 1823 N N . ILE A 1 240 ? -8.258 -4.236 7.523 1.00 90.31 240 ILE A N 1
ATOM 1824 C CA . ILE A 1 240 ? -7.131 -4.074 8.440 1.00 90.31 240 ILE A CA 1
ATOM 1825 C C . ILE A 1 240 ? -7.611 -3.195 9.592 1.00 90.31 240 ILE A C 1
ATOM 1827 O O . ILE A 1 240 ? -8.382 -2.263 9.386 1.00 90.31 240 ILE A O 1
ATOM 1831 N N . TRP A 1 241 ? -7.165 -3.488 10.804 1.00 93.62 241 TRP A N 1
ATOM 1832 C CA . TRP A 1 241 ? -7.390 -2.641 11.969 1.00 93.62 241 TRP A CA 1
ATOM 1833 C C . TRP A 1 241 ? -6.113 -1.890 12.326 1.00 93.62 241 TRP A C 1
ATOM 1835 O O . TRP A 1 241 ? -5.023 -2.433 12.183 1.00 93.62 241 TRP A O 1
ATOM 1845 N N . ILE A 1 242 ? -6.245 -0.663 12.815 1.00 94.25 242 ILE A N 1
ATOM 1846 C CA . ILE A 1 242 ? -5.150 0.131 13.380 1.00 94.25 242 ILE A CA 1
ATOM 1847 C C . ILE A 1 242 ? -5.338 0.195 14.897 1.00 94.25 242 ILE A C 1
ATOM 1849 O O . ILE A 1 242 ? -6.418 0.577 15.347 1.00 94.25 242 ILE A O 1
ATOM 1853 N N . ASP A 1 243 ? -4.315 -0.161 15.677 1.00 94.56 243 ASP A N 1
ATOM 1854 C CA . ASP A 1 243 ? -4.304 -0.016 17.140 1.00 94.56 243 ASP A CA 1
ATOM 1855 C C . ASP A 1 243 ? -3.623 1.292 17.562 1.00 94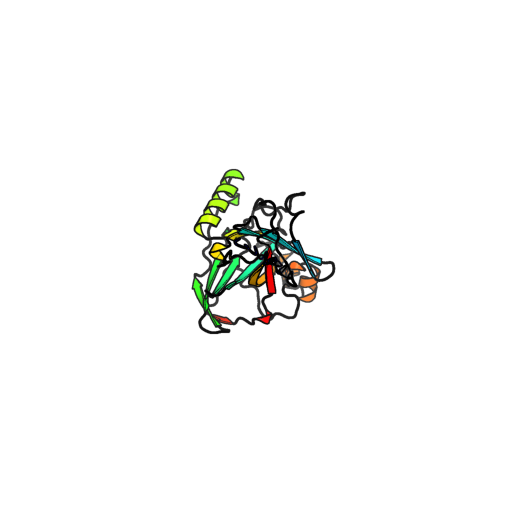.56 243 ASP A C 1
ATOM 1857 O O . ASP A 1 243 ? -2.412 1.357 17.767 1.00 94.56 243 ASP A O 1
ATOM 1861 N N . LEU A 1 244 ? -4.420 2.340 17.752 1.00 90.19 244 LEU A N 1
ATOM 1862 C CA . LEU A 1 244 ? -3.931 3.683 18.061 1.00 90.19 244 LEU A CA 1
ATOM 1863 C C . LEU A 1 244 ? -3.243 3.809 19.434 1.00 90.19 244 LEU A C 1
ATOM 1865 O O . LEU A 1 244 ? -2.675 4.863 19.717 1.00 90.19 244 LEU A O 1
ATOM 1869 N N . GLN A 1 245 ? -3.307 2.789 20.302 1.00 84.94 245 GLN A N 1
ATOM 1870 C CA . GLN A 1 245 ? -2.815 2.874 21.687 1.00 84.94 245 GLN A CA 1
ATOM 1871 C C . GLN A 1 245 ? -1.646 1.929 22.017 1.00 84.94 245 GLN A C 1
ATOM 1873 O O . GLN A 1 245 ? -1.071 2.085 23.095 1.00 84.94 245 GLN A O 1
ATOM 1878 N N . GLY A 1 246 ? -1.263 1.025 21.102 1.00 71.19 246 GLY A N 1
ATOM 1879 C CA . GLY A 1 246 ? -0.161 0.065 21.294 1.00 71.19 246 GLY A CA 1
ATOM 1880 C C . GLY A 1 246 ? -0.559 -1.196 22.058 1.00 71.19 246 GLY A C 1
ATOM 1881 O O . GLY A 1 246 ? -0.880 -1.101 23.264 1.00 71.19 246 GLY A O 1
#